Protein 3B42 (pdb70)

Secondary structure (DSSP, 8-state):
-HHHHHHHHHHHHHHHHHHHHHHHHTTT-HHHHHHHHHHHHSTTTT-EEEEEETTSBEEESS--SSB-HHHHHHHHHTS-EEEEEEETTEEEEEEEEEEE--GGGGGTS-TT-SEEEEEEEEEE--/-HHHHHHHHHHHHHHHHHHHHHHHHTT-GGGHHHHHHHHHSTTSS-EEEEE-TTS-EEESS--SS--HHHHHHHHHT--EEEEEEETTEEEEEEEEEEE--TGGGGTS-TT-SEEEEEEEEEE-GGGT-

Sequence (255 aa):
SSLDLQLKNARNLAGLIIHDIDGYMMKGDSSEVDRFISAVKSKNFIMDLRVFDEQAKEVSPTPSQTPNAKIQQAIAAGRTLEFKETLDGKRTLSLVLPFPNEQRCQSCHDAGAAYLGGLLVTTSIESLDLQLKNARNLAGLIIHDIDGYMMKGDSSEVDRFISAVKSKNFIMDLRVFDEQAKEVSPTPSQTPNAKIQQAIAAGRTLEFKETLDGKRTLSLVLPFPNEQRCQSCHDAGAAYLGGLLVTTSIEEGYE

B-factor: mean 23.63, std 8.16, range [8.88, 54.33]

Radius of gyration: 19.1 Å; Cα contacts (8 Å, |Δi|>4): 471; chains: 2; bounding box: 57×46×45 Å

Foldseek 3Di:
DVVVVVVVVVVVVVVVVVVVCVVVVVVVDVVSNVVVVVQCVDCQQWVDKFWWFLQQATDPPDGDPDHDVVQPVQQVVQHKDKDWDQPPNFIKIKIKHFAACDCVNVVPDDNPRRTGTMMITMHTPD/DVVVVVVVVVVVVVVLVVVCVVCVVVVNNVCNVVVVVQCVDCQAFVDKFWWFLQQATDPDDGDPDHDVQQNCCQVVVHKDKDWDQPPNAIKIKIKHFAACDPVNCVPPPPPGRTGTIMITMHGPRVVVD

Organism: Geobacter sulfurreducens (strain ATCC 51573 / DSM 12127 / PCA) (NCBI:txid243231)

Structure (mmCIF, N/CA/C/O backbone):
data_3B42
#
_entry.id   3B42
#
_cell.length_a   45.720
_cell.length_b   70.740
_cell.length_c   81.370
_cell.angle_alpha   90.00
_cell.angle_beta   90.00
_cell.angle_gamma   90.00
#
_symmetry.space_group_name_H-M   'P 21 21 21'
#
loop_
_entity.id
_entity.type
_entity.pdbx_description
1 polymer 'Methyl-accepting chemotaxis protein, putative'
2 non-polymer 'PROTOPORPHYRIN IX CONTAINING FE'
3 water water
#
loop_
_atom_site.group_PDB
_atom_site.id
_atom_site.type_symbol
_atom_site.label_atom_id
_atom_site.label_alt_id
_atom_site.label_comp_id
_atom_site.label_asym_id
_atom_site.label_entity_id
_atom_site.label_seq_id
_atom_site.pdbx_PDB_ins_code
_atom_site.Cartn_x
_atom_site.Cartn_y
_atom_site.Cartn_z
_atom_site.occupancy
_atom_site.B_iso_or_equiv
_atom_site.auth_seq_id
_atom_site.auth_comp_id
_atom_site.auth_asym_id
_atom_site.auth_atom_id
_atom_site.pdbx_PDB_model_num
ATOM 1 N N . SER A 1 2 ? 25.009 18.462 25.092 1.00 43.84 36 SER A N 1
ATOM 2 C CA . SER A 1 2 ? 24.081 19.268 25.944 1.00 42.70 36 SER A CA 1
ATOM 3 C C . SER A 1 2 ? 24.793 19.758 27.199 1.00 41.78 36 SER A C 1
ATOM 4 O O . SER A 1 2 ? 24.784 20.953 27.500 1.00 40.83 36 SER A O 1
ATOM 6 N N . SER A 1 3 ? 25.408 18.831 27.928 1.00 39.93 37 SER A N 1
ATOM 7 C CA . SER A 1 3 ? 26.120 19.178 29.149 1.00 38.76 37 SER A CA 1
ATOM 8 C C . SER A 1 3 ? 27.333 20.045 28.835 1.00 36.93 37 SER A C 1
ATOM 9 O O . SER A 1 3 ? 27.684 20.939 29.608 1.00 35.70 37 SER A O 1
ATOM 12 N N . LEU A 1 4 ? 27.972 19.779 27.700 1.00 34.66 38 LEU A N 1
ATOM 13 C CA . LEU A 1 4 ? 29.140 20.550 27.307 1.00 33.24 38 LEU A CA 1
ATOM 14 C C . LEU A 1 4 ? 28.731 21.929 26.812 1.00 31.79 38 LEU A C 1
ATOM 15 O O . LEU A 1 4 ? 29.343 22.927 27.186 1.00 30.80 38 LEU A O 1
ATOM 20 N N . ASP A 1 5 ? 27.700 21.985 25.972 1.00 31.36 39 ASP A N 1
ATOM 21 C CA . ASP A 1 5 ? 27.238 23.265 25.446 1.00 32.00 39 ASP A CA 1
ATOM 22 C C . ASP A 1 5 ? 26.888 24.197 26.593 1.00 29.74 39 ASP A C 1
ATOM 23 O O . ASP A 1 5 ? 27.211 25.381 26.561 1.00 28.40 39 ASP A O 1
ATOM 28 N N . LEU A 1 6 ? 26.220 23.652 27.603 1.00 28.76 40 LEU A N 1
ATOM 29 C CA . LEU A 1 6 ? 25.829 24.439 28.764 1.00 28.29 40 LEU A CA 1
ATOM 30 C C . LEU A 1 6 ? 27.076 24.976 29.458 1.00 26.89 40 LEU A C 1
ATOM 31 O O . LEU A 1 6 ? 27.133 26.141 29.852 1.00 24.71 40 LEU A O 1
ATOM 36 N N . GLN A 1 7 ? 28.075 24.113 29.602 1.00 25.74 41 GLN A N 1
ATOM 37 C CA . GLN A 1 7 ? 29.333 24.482 30.237 1.00 24.50 41 GLN A CA 1
ATOM 38 C C . GLN A 1 7 ? 30.028 25.578 29.414 1.00 24.40 41 GLN A C 1
ATOM 39 O O . GLN A 1 7 ? 30.570 26.538 29.966 1.00 22.17 41 GLN A O 1
ATOM 45 N N . LEU A 1 8 ? 30.004 25.439 28.091 1.00 22.95 42 LEU A N 1
ATOM 46 C CA . LEU A 1 8 ? 30.631 26.427 27.214 1.00 22.25 42 LEU A CA 1
ATOM 47 C C . LEU A 1 8 ? 29.907 27.770 27.277 1.00 22.33 42 LEU A C 1
ATOM 48 O O . LEU A 1 8 ? 30.537 28.828 27.333 1.00 18.19 42 LEU A O 1
ATOM 53 N N . LYS A 1 9 ? 28.579 27.722 27.258 1.00 21.78 43 LYS A N 1
ATOM 54 C CA . LYS A 1 9 ? 27.779 28.941 27.314 1.00 22.05 43 LYS A CA 1
ATOM 55 C C . LYS A 1 9 ? 28.064 29.673 28.619 1.00 21.34 43 LYS A C 1
ATOM 56 O O . LYS A 1 9 ? 28.325 30.876 28.627 1.00 22.04 43 LYS A O 1
ATOM 62 N N . ASN A 1 10 ? 28.021 28.934 29.721 1.00 19.51 44 ASN A N 1
ATOM 63 C CA . ASN A 1 10 ? 28.280 29.512 31.030 1.00 20.56 44 ASN A CA 1
ATOM 64 C C . ASN A 1 10 ? 29.675 30.134 31.108 1.00 19.33 44 ASN A C 1
ATOM 65 O O . ASN A 1 10 ? 29.857 31.182 31.723 1.00 17.79 44 ASN A O 1
ATOM 70 N N . ALA A 1 11 ? 30.658 29.484 30.487 1.00 19.24 45 ALA A N 1
ATOM 71 C CA . ALA A 1 11 ? 32.033 29.983 30.492 1.00 17.80 45 ALA A CA 1
ATOM 72 C C . ALA A 1 11 ? 32.164 31.304 29.740 1.00 17.80 45 ALA A C 1
ATOM 73 O O . ALA A 1 11 ? 32.854 32.218 30.189 1.00 16.64 45 ALA A O 1
ATOM 75 N N . ARG A 1 12 ? 31.512 31.398 28.587 1.00 19.31 46 ARG A N 1
ATOM 76 C CA . ARG A 1 12 ? 31.562 32.616 27.788 1.00 21.32 46 ARG A CA 1
ATOM 77 C C . ARG A 1 12 ? 30.891 33.769 28.515 1.00 20.59 46 ARG A C 1
ATOM 78 O O . ARG A 1 12 ? 31.345 34.906 28.441 1.00 21.03 46 ARG A O 1
ATOM 86 N N . ASN A 1 13 ? 29.807 33.477 29.222 1.00 20.11 47 ASN A N 1
ATOM 87 C CA . ASN A 1 13 ? 29.113 34.510 29.968 1.00 19.92 47 ASN A CA 1
ATOM 88 C C . ASN A 1 13 ? 29.976 34.940 31.151 1.00 18.71 47 ASN A C 1
ATOM 89 O O . ASN A 1 13 ? 29.978 36.110 31.539 1.00 16.98 47 ASN A O 1
ATOM 94 N N . LEU A 1 14 ? 30.725 33.996 31.712 1.00 14.47 48 LEU A N 1
ATOM 95 C CA . LEU A 1 14 ? 31.604 34.320 32.823 1.00 13.72 48 LEU A CA 1
ATOM 96 C C . LEU A 1 14 ? 32.663 35.306 32.339 1.00 14.52 48 LEU A C 1
ATOM 97 O O . LEU A 1 14 ? 32.992 36.264 33.034 1.00 13.41 48 LEU A O 1
ATOM 102 N N . ALA A 1 15 ? 33.200 35.065 31.142 1.00 12.99 49 ALA A N 1
ATOM 103 C CA . ALA A 1 15 ? 34.213 35.953 30.572 1.00 14.32 49 ALA A CA 1
ATOM 104 C C . ALA A 1 15 ? 33.613 37.335 30.338 1.00 13.38 49 ALA A C 1
ATOM 105 O O . ALA A 1 15 ? 34.259 38.350 30.594 1.00 14.20 49 ALA A O 1
ATOM 107 N N . GLY A 1 16 ? 32.380 37.366 29.841 1.00 14.56 50 GLY A N 1
ATOM 108 C CA . GLY A 1 16 ? 31.712 38.635 29.602 1.00 15.77 50 GLY A CA 1
ATOM 109 C C . GLY A 1 16 ? 31.582 39.401 30.906 1.00 16.21 50 GLY A C 1
ATOM 110 O O . GLY A 1 16 ? 31.811 40.614 30.961 1.00 17.28 50 GLY A O 1
ATOM 111 N N . LEU A 1 17 ? 31.213 38.686 31.964 1.00 16.46 51 LEU A N 1
ATOM 112 C CA . LEU A 1 17 ? 31.075 39.285 33.283 1.00 16.55 51 LEU A CA 1
ATOM 113 C C . LEU A 1 17 ? 32.405 39.860 33.774 1.00 16.05 51 LEU A C 1
ATOM 114 O O . LEU A 1 17 ? 32.458 40.973 34.295 1.00 16.42 51 LEU A O 1
ATOM 119 N N . ILE A 1 18 ? 33.476 39.091 33.616 1.00 14.56 52 ILE A N 1
ATOM 120 C CA . ILE A 1 18 ? 34.780 39.529 34.072 1.00 13.36 52 ILE A CA 1
ATOM 121 C C . ILE A 1 18 ? 35.294 40.758 33.348 1.00 14.37 52 ILE A C 1
ATOM 122 O O . ILE A 1 18 ? 35.873 41.639 33.970 1.00 13.74 52 ILE A O 1
ATOM 127 N N . ILE A 1 19 ? 35.105 40.838 32.035 1.00 12.92 53 ILE A N 1
ATOM 128 C CA . ILE A 1 19 ? 35.609 42.030 31.371 1.00 14.27 53 ILE A CA 1
ATOM 129 C C . ILE A 1 19 ? 34.756 43.244 31.751 1.00 14.09 53 ILE A C 1
ATOM 130 O O . ILE A 1 19 ? 35.279 44.341 31.912 1.00 12.81 53 ILE A O 1
ATOM 135 N N . HIS A 1 20 ? 33.451 43.048 31.922 1.00 16.02 54 HIS A N 1
ATOM 136 C CA . HIS A 1 20 ? 32.589 44.165 32.302 1.00 18.51 54 HIS A CA 1
ATOM 137 C C . HIS A 1 20 ? 32.926 44.630 33.705 1.00 18.53 54 HIS A C 1
ATOM 138 O O . HIS A 1 20 ? 32.846 45.825 34.009 1.00 16.98 54 HIS A O 1
ATOM 145 N N . ASP A 1 21 ? 33.313 43.683 34.554 1.00 16.41 55 ASP A N 1
ATOM 146 C CA . ASP A 1 21 ? 33.710 43.990 35.919 1.00 17.56 55 ASP A CA 1
ATOM 147 C C . ASP A 1 21 ? 34.987 44.825 35.881 1.00 18.49 55 ASP A C 1
ATOM 148 O O . ASP A 1 21 ? 35.062 45.910 36.461 1.00 18.61 55 ASP A O 1
ATOM 153 N N . ILE A 1 22 ? 36.001 44.309 35.192 1.00 17.14 56 ILE A N 1
ATOM 154 C CA . ILE A 1 22 ? 37.276 45.008 35.134 1.00 17.06 56 ILE A CA 1
ATOM 155 C C . ILE A 1 22 ? 37.215 46.342 34.383 1.00 15.45 56 ILE A C 1
ATOM 156 O O . ILE A 1 22 ? 38.046 47.226 34.614 1.00 17.18 56 ILE A O 1
ATOM 161 N N . ASP A 1 23 ? 36.238 46.502 33.496 1.00 14.29 57 ASP A N 1
ATOM 162 C CA . ASP A 1 23 ? 36.102 47.773 32.777 1.00 14.38 57 ASP A CA 1
ATOM 163 C C . ASP A 1 23 ? 35.942 48.903 33.804 1.00 14.55 57 ASP A C 1
ATOM 164 O O . ASP A 1 23 ? 36.490 49.995 33.637 1.00 14.73 57 ASP A O 1
ATOM 169 N N . GLY A 1 24 ? 35.184 48.630 34.863 1.00 13.84 58 GLY A N 1
ATOM 170 C CA . GLY A 1 24 ? 34.961 49.624 35.903 1.00 14.57 58 GLY A CA 1
ATOM 171 C C . GLY A 1 24 ? 36.250 50.030 36.591 1.00 14.78 58 GLY A C 1
ATOM 172 O O . GLY A 1 24 ? 36.431 51.183 36.990 1.00 14.65 58 GLY A O 1
ATOM 173 N N . TYR A 1 25 ? 37.152 49.071 36.737 1.00 15.68 59 TYR A N 1
ATOM 174 C CA . TYR A 1 25 ? 38.434 49.335 37.358 1.00 15.08 59 TYR A CA 1
ATOM 175 C C . TYR A 1 25 ? 39.376 50.017 36.379 1.00 16.84 59 TYR A C 1
ATOM 176 O O . TYR A 1 25 ? 40.263 50.769 36.790 1.00 16.83 59 TYR A O 1
ATOM 185 N N . MET A 1 26 ? 39.180 49.770 35.086 1.00 14.66 60 MET A N 1
ATOM 186 C CA . MET A 1 26 ? 40.027 50.404 34.080 1.00 15.75 60 MET A CA 1
ATOM 187 C C . MET A 1 26 ? 39.676 51.884 34.037 1.00 16.30 60 MET A C 1
ATOM 188 O O . MET A 1 26 ? 40.535 52.730 33.786 1.00 16.41 60 MET A O 1
ATOM 193 N N . MET A 1 27 ? 38.404 52.193 34.282 1.00 16.69 61 MET A N 1
ATOM 194 C CA . MET A 1 27 ? 37.936 53.575 34.262 1.00 18.07 61 MET A CA 1
ATOM 195 C C . MET A 1 27 ? 38.625 54.434 35.321 1.00 20.25 61 MET A C 1
ATOM 196 O O . MET A 1 27 ? 38.593 55.658 35.241 1.00 20.01 61 MET A O 1
ATOM 201 N N . LYS A 1 28 ? 39.244 53.791 36.309 1.00 20.93 62 LYS A N 1
ATOM 202 C CA . LYS A 1 28 ? 39.933 54.506 37.381 1.00 24.17 62 LYS A CA 1
ATOM 203 C C . LYS A 1 28 ? 41.314 55.023 36.976 1.00 25.90 62 LYS A C 1
ATOM 204 O O . LYS A 1 28 ? 41.831 55.955 37.586 1.00 25.94 62 LYS A O 1
ATOM 210 N N . GLY A 1 29 ? 41.907 54.414 35.954 1.00 26.28 63 GLY A N 1
ATOM 211 C CA . GLY A 1 29 ? 43.227 54.828 35.517 1.00 28.87 63 GLY A CA 1
ATOM 212 C C . GLY A 1 29 ? 44.234 54.596 36.625 1.00 30.15 63 GLY A C 1
ATOM 213 O O . GLY A 1 29 ? 45.153 55.392 36.823 1.00 30.68 63 GLY A O 1
ATOM 214 N N . ASP A 1 30 ? 44.058 53.491 37.343 1.00 30.81 64 ASP A N 1
ATOM 215 C CA . ASP A 1 30 ? 44.928 53.134 38.460 1.00 30.71 64 ASP A CA 1
ATOM 216 C C . ASP A 1 30 ? 45.311 51.658 38.391 1.00 29.91 64 ASP A C 1
ATOM 217 O O . ASP A 1 30 ? 44.497 50.776 38.676 1.00 26.58 64 ASP A O 1
ATOM 222 N N . SER A 1 31 ? 46.560 51.401 38.012 1.00 29.14 65 SER A N 1
ATOM 223 C CA . SER A 1 31 ? 47.066 50.042 37.882 1.00 29.26 65 SER A CA 1
ATOM 224 C C . SER A 1 31 ? 46.914 49.270 39.185 1.00 29.19 65 SER A C 1
ATOM 225 O O . SER A 1 31 ? 46.656 48.067 39.178 1.00 28.05 65 SER A O 1
ATOM 227 N N . SER A 1 32 ? 47.080 49.977 40.298 1.00 29.10 66 SER A N 1
ATOM 228 C CA . SER A 1 32 ? 46.961 49.388 41.623 1.00 29.32 66 SER A CA 1
ATOM 229 C C . SER A 1 32 ? 45.600 48.710 41.790 1.00 28.08 66 SER A C 1
ATOM 230 O O . SER A 1 32 ? 45.499 47.618 42.355 1.00 25.80 66 SER A O 1
ATOM 233 N N . GLU A 1 33 ? 44.559 49.370 41.294 1.00 27.66 67 GLU A N 1
ATOM 234 C CA . GLU A 1 33 ? 43.200 48.851 41.375 1.00 27.81 67 GLU A CA 1
ATOM 235 C C . GLU A 1 33 ? 43.018 47.596 40.521 1.00 27.01 67 GLU A C 1
ATOM 236 O O . GLU A 1 33 ? 42.287 46.680 40.897 1.00 25.58 67 GLU A O 1
ATOM 242 N N . VAL A 1 34 ? 43.689 47.554 39.376 1.00 25.54 68 VAL A N 1
ATOM 243 C CA . VAL A 1 34 ? 43.600 46.401 38.488 1.00 24.74 68 VAL A CA 1
ATOM 244 C C . VAL A 1 34 ? 44.223 45.171 39.132 1.00 23.62 68 VAL A C 1
ATOM 245 O O . VAL A 1 34 ? 43.647 44.084 39.093 1.00 21.26 68 VAL A O 1
ATOM 249 N N . ASP A 1 35 ? 45.403 45.347 39.725 1.00 23.46 69 ASP A N 1
ATOM 250 C CA . ASP A 1 35 ? 46.091 44.246 40.390 1.00 23.68 69 ASP A CA 1
ATOM 251 C C . ASP A 1 35 ? 45.236 43.671 41.513 1.00 22.17 69 ASP A C 1
ATOM 252 O O . ASP A 1 35 ? 45.104 42.456 41.649 1.00 23.12 69 ASP A O 1
ATOM 257 N N . ARG A 1 36 ? 44.667 44.554 42.325 1.00 21.78 70 ARG A N 1
ATOM 258 C CA . ARG A 1 36 ? 43.841 44.129 43.448 1.00 22.43 70 ARG A CA 1
ATOM 259 C C . ARG A 1 36 ? 42.581 43.390 43.013 1.00 21.41 70 ARG A C 1
ATOM 260 O O . ARG A 1 36 ? 42.146 42.450 43.678 1.00 18.96 70 ARG A O 1
ATOM 268 N N . PHE A 1 37 ? 41.995 43.817 41.901 1.00 20.76 71 PHE A N 1
ATOM 269 C CA . PHE A 1 37 ? 40.796 43.166 41.390 1.00 21.95 71 PHE A CA 1
ATOM 270 C C . PHE A 1 37 ? 41.119 41.727 40.998 1.00 21.32 71 PHE A C 1
ATOM 271 O O . PHE A 1 37 ? 40.431 40.791 41.404 1.00 18.95 71 PHE A O 1
ATOM 279 N N . ILE A 1 38 ? 42.174 41.561 40.199 1.00 19.68 72 ILE A N 1
ATOM 280 C CA . ILE A 1 38 ? 42.607 40.241 39.748 1.00 18.86 72 ILE A CA 1
ATOM 281 C C . ILE A 1 38 ? 42.863 39.307 40.929 1.00 19.61 72 ILE A C 1
ATOM 282 O O . ILE A 1 38 ? 42.479 38.140 40.897 1.00 17.15 72 ILE A O 1
ATOM 287 N N . SER A 1 39 ? 43.517 39.814 41.971 1.00 19.69 73 SER A N 1
ATOM 288 C CA . SER A 1 39 ? 43.786 38.986 43.139 1.00 22.43 73 SER A CA 1
ATOM 289 C C . SER A 1 39 ? 42.481 38.637 43.844 1.00 20.68 73 SER A C 1
ATOM 290 O O . SER A 1 39 ? 42.304 37.521 44.321 1.00 20.57 73 SER A O 1
ATOM 293 N N . ALA A 1 40 ? 41.569 39.600 43.899 1.00 22.03 74 ALA A N 1
ATOM 294 C CA . ALA A 1 40 ? 40.294 39.402 44.576 1.00 24.26 74 ALA A CA 1
ATOM 295 C C . ALA A 1 40 ? 39.376 38.380 43.911 1.00 24.09 74 ALA A C 1
ATOM 296 O O . ALA A 1 40 ? 38.772 37.557 44.593 1.00 25.07 74 ALA A O 1
ATOM 298 N N . VAL A 1 41 ? 39.270 38.422 42.588 1.00 24.46 75 VAL A N 1
ATOM 299 C CA . VAL A 1 41 ? 38.391 37.495 41.883 1.00 26.52 75 VAL A CA 1
ATOM 300 C C . VAL A 1 41 ? 38.881 36.049 41.870 1.00 27.59 75 VAL A C 1
ATOM 301 O O . VAL A 1 41 ? 38.081 35.119 41.751 1.00 25.75 75 VAL A O 1
ATOM 305 N N . LYS A 1 42 ? 40.190 35.853 41.994 1.00 28.80 76 LYS A N 1
ATOM 306 C CA . LYS A 1 42 ? 40.740 34.503 42.008 1.00 29.64 76 LYS A CA 1
ATOM 307 C C . LYS A 1 42 ? 40.678 33.912 43.407 1.00 30.67 76 LYS A C 1
ATOM 308 O O . LYS A 1 42 ? 40.653 32.693 43.571 1.00 31.83 76 LYS A O 1
ATOM 314 N N . SER A 1 43 ? 40.645 34.779 44.414 1.00 31.37 77 SER A N 1
ATOM 315 C CA . SER A 1 43 ? 40.613 34.335 45.803 1.00 32.81 77 SER A CA 1
ATOM 316 C C . SER A 1 43 ? 39.343 33.585 46.169 1.00 33.40 77 SER A C 1
ATOM 317 O O . SER A 1 43 ? 38.340 33.635 45.455 1.00 33.10 77 SER A O 1
ATOM 320 N N . LYS A 1 44 ? 39.403 32.898 47.304 1.00 34.03 78 LYS A N 1
ATOM 321 C CA . LYS A 1 44 ? 38.282 32.120 47.809 1.00 34.18 78 LYS A CA 1
ATOM 322 C C . LYS A 1 44 ? 37.164 33.012 48.336 1.00 33.55 78 LYS A C 1
ATOM 323 O O . LYS A 1 44 ? 36.061 32.535 48.607 1.00 33.94 78 LYS A O 1
ATOM 329 N N . ASN A 1 45 ? 37.443 34.302 48.494 1.00 31.36 79 ASN A N 1
ATOM 330 C CA . ASN A 1 45 ? 36.423 35.210 48.997 1.00 28.47 79 ASN A CA 1
ATOM 331 C C . ASN A 1 45 ? 35.655 35.953 47.909 1.00 26.33 79 ASN A C 1
ATOM 332 O O . ASN A 1 45 ? 34.871 36.858 48.200 1.00 24.72 79 ASN A O 1
ATOM 337 N N . PHE A 1 46 ? 35.878 35.576 46.655 1.00 23.20 80 PHE A N 1
ATOM 338 C CA . PHE A 1 46 ? 35.163 36.206 45.555 1.00 22.62 80 PHE A CA 1
ATOM 339 C C . PHE A 1 46 ? 33.699 35.804 45.695 1.00 22.03 80 PHE A C 1
ATOM 340 O O . PHE A 1 46 ? 32.796 36.638 45.610 1.00 22.52 80 PHE A O 1
ATOM 348 N N . ILE A 1 47 ? 33.474 34.512 45.901 1.00 20.86 81 ILE A N 1
ATOM 349 C CA . ILE A 1 47 ? 32.127 33.994 46.112 1.00 20.17 81 ILE A CA 1
ATOM 350 C C . ILE A 1 47 ? 32.224 33.204 47.412 1.00 19.48 81 ILE A C 1
ATOM 351 O O . ILE A 1 47 ? 32.490 32.009 47.412 1.00 18.37 81 ILE A O 1
ATOM 356 N N . MET A 1 48 ? 32.037 33.911 48.523 1.00 18.73 82 MET A N 1
ATOM 357 C CA . MET A 1 48 ? 32.128 33.326 49.856 1.00 19.13 82 MET A CA 1
ATOM 358 C C . MET A 1 48 ? 30.941 32.458 50.230 1.00 18.10 82 MET A C 1
ATOM 359 O O . MET A 1 48 ? 31.065 31.545 51.041 1.00 17.51 82 MET A O 1
ATOM 364 N N . ASP A 1 49 ? 29.792 32.750 49.635 1.00 16.54 83 ASP A N 1
ATOM 365 C CA . ASP A 1 49 ? 28.581 31.998 49.916 1.00 15.58 83 ASP A CA 1
ATOM 366 C C . ASP A 1 49 ? 27.678 32.092 48.700 1.00 15.59 83 ASP A C 1
ATOM 367 O O . ASP A 1 49 ? 27.690 33.090 47.978 1.00 13.63 83 ASP A O 1
ATOM 372 N N . LEU A 1 50 ? 26.895 31.048 48.478 1.00 14.12 84 LEU A N 1
ATOM 373 C CA . LEU A 1 50 ? 25.988 31.009 47.345 1.00 13.44 84 LEU A CA 1
ATOM 374 C C . LEU A 1 50 ? 24.926 29.991 47.700 1.00 11.24 84 LEU A C 1
ATOM 375 O O . LEU A 1 50 ? 25.204 28.798 47.773 1.00 11.05 84 LEU A O 1
ATOM 380 N N . ARG A 1 51 ? 23.715 30.475 47.945 1.00 11.03 85 ARG A N 1
ATOM 381 C CA . ARG A 1 51 ? 22.604 29.605 48.311 1.00 11.95 85 ARG A CA 1
ATOM 382 C C . ARG A 1 51 ? 21.396 29.866 47.427 1.00 11.29 85 ARG A C 1
ATOM 383 O O . ARG A 1 51 ? 21.138 31.005 47.026 1.00 10.24 85 ARG A O 1
ATOM 391 N N . VAL A 1 52 ? 20.671 28.795 47.117 1.00 10.11 86 VAL A N 1
ATOM 392 C CA . VAL A 1 52 ? 19.499 28.864 46.255 1.00 10.78 86 VAL A CA 1
ATOM 393 C C . VAL A 1 52 ? 18.286 28.423 47.068 1.00 11.97 86 VAL A C 1
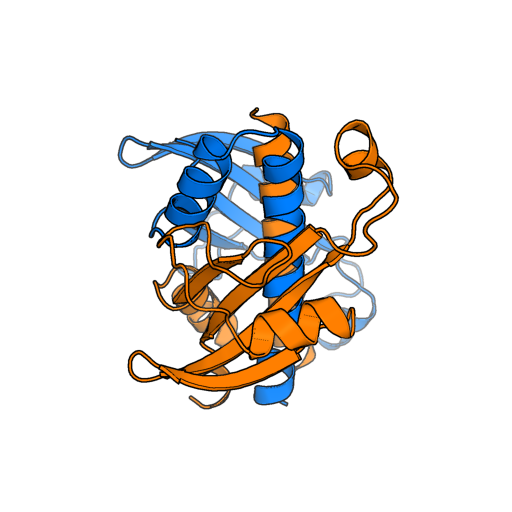ATOM 394 O O . VAL A 1 52 ? 18.324 27.387 47.745 1.00 11.46 86 VAL A O 1
ATOM 398 N N . PHE A 1 53 ? 17.211 29.204 46.988 1.00 12.57 87 PHE A N 1
ATOM 399 C CA . PHE A 1 53 ? 16.000 28.929 47.756 1.00 12.80 87 PHE A CA 1
ATOM 400 C C . PHE A 1 53 ? 14.770 28.663 46.892 1.00 12.92 87 PHE A C 1
ATOM 401 O O . PHE A 1 53 ? 14.691 29.136 45.756 1.00 13.07 87 PHE A O 1
ATOM 409 N N . ASP A 1 54 ? 13.812 27.913 47.437 1.00 13.48 88 ASP A N 1
ATOM 410 C CA . ASP A 1 54 ? 12.580 27.613 46.709 1.00 15.78 88 ASP A CA 1
ATOM 411 C C . ASP A 1 54 ? 11.589 28.769 46.856 1.00 16.99 88 ASP A C 1
ATOM 412 O O . ASP A 1 54 ? 11.886 29.766 47.500 1.00 16.24 88 ASP A O 1
ATOM 417 N N . GLU A 1 55 ? 10.408 28.636 46.264 1.00 18.00 89 GLU A N 1
ATOM 418 C CA . GLU A 1 55 ? 9.419 29.705 46.321 1.00 21.00 89 GLU A CA 1
ATOM 419 C C . GLU A 1 55 ? 8.991 30.061 47.747 1.00 21.38 89 GLU A C 1
ATOM 420 O O . GLU A 1 55 ? 8.512 31.170 48.000 1.00 21.18 89 GLU A O 1
ATOM 426 N N . GLN A 1 56 ? 9.168 29.127 48.675 1.00 20.51 90 GLN A N 1
ATOM 427 C CA . GLN A 1 56 ? 8.795 29.356 50.069 1.00 22.76 90 GLN A CA 1
ATOM 428 C C . GLN A 1 56 ? 9.951 29.991 50.846 1.00 20.43 90 GLN A C 1
ATOM 429 O O . GLN A 1 56 ? 9.942 30.021 52.075 1.00 19.23 90 GLN A O 1
ATOM 435 N N . ALA A 1 57 ? 10.952 30.477 50.121 1.00 18.46 91 ALA A N 1
ATOM 436 C CA . ALA A 1 57 ? 12.119 31.107 50.735 1.00 14.78 91 ALA A CA 1
ATOM 437 C C . ALA A 1 57 ? 12.944 30.135 51.582 1.00 12.56 91 ALA A C 1
ATOM 438 O O . ALA A 1 57 ? 13.691 30.561 52.457 1.00 14.09 91 ALA A O 1
ATOM 440 N N . LYS A 1 58 ? 12.812 28.836 51.327 1.00 10.55 92 LYS A N 1
ATOM 441 C CA . LYS A 1 58 ? 13.569 27.835 52.081 1.00 10.63 92 LYS A CA 1
ATOM 442 C C . LYS A 1 58 ? 14.738 27.317 51.244 1.00 12.06 92 LYS A C 1
ATOM 443 O O . LYS A 1 58 ? 14.560 26.909 50.101 1.00 10.31 92 LYS A O 1
ATOM 449 N N . GLU A 1 59 ? 15.936 27.327 51.816 1.00 12.67 93 GLU A N 1
ATOM 450 C CA . GLU A 1 59 ? 17.102 26.863 51.079 1.00 11.49 93 GLU A CA 1
ATOM 451 C C . GLU A 1 59 ? 16.965 25.440 50.554 1.00 13.07 93 GLU A C 1
ATOM 452 O O . GLU A 1 59 ? 16.461 24.546 51.244 1.00 13.40 93 GLU A O 1
ATOM 458 N N . VAL A 1 60 ? 17.408 25.245 49.316 1.00 12.55 94 VAL A N 1
ATOM 459 C CA . VAL A 1 60 ? 17.397 23.936 48.682 1.00 12.20 94 VAL A CA 1
ATOM 460 C C . VAL A 1 60 ? 18.856 23.516 48.465 1.00 14.86 94 VAL A C 1
ATOM 461 O O . VAL A 1 60 ? 19.242 22.384 48.758 1.00 14.28 94 VAL A O 1
ATOM 465 N N . SER A 1 61 ? 19.660 24.446 47.952 1.00 14.75 95 SER A N 1
ATOM 466 C CA . SER A 1 61 ? 21.064 24.174 47.672 1.00 15.45 95 SER A CA 1
ATOM 467 C C . SER A 1 61 ? 21.977 25.237 48.274 1.00 14.79 95 SER A C 1
ATOM 468 O O . SER A 1 61 ? 21.686 26.433 48.205 1.00 11.72 95 SER A O 1
ATOM 471 N N . PRO A 1 62 ? 23.129 24.819 48.819 1.00 13.41 96 PRO A N 1
ATOM 472 C CA . PRO A 1 62 ? 23.639 23.447 48.915 1.00 14.70 96 PRO A CA 1
ATOM 473 C C . PRO A 1 62 ? 23.119 22.639 50.107 1.00 15.49 96 PRO A C 1
ATOM 474 O O . PRO A 1 62 ? 23.301 21.420 50.162 1.00 17.14 96 PRO A O 1
ATOM 478 N N . THR A 1 63 ? 22.477 23.313 51.057 1.00 15.06 97 THR A N 1
ATOM 479 C CA . THR A 1 63 ? 21.969 22.644 52.254 1.00 14.37 97 THR A CA 1
ATOM 480 C C . THR A 1 63 ? 20.468 22.826 52.466 1.00 14.26 97 THR A C 1
ATOM 481 O O . THR A 1 63 ? 20.031 23.862 52.963 1.00 13.98 97 THR A O 1
ATOM 485 N N . PRO A 1 64 ? 19.664 21.809 52.106 1.00 15.41 98 PRO A N 1
ATOM 486 C CA . PRO A 1 64 ? 18.202 21.848 52.255 1.00 16.77 98 PRO A CA 1
ATOM 487 C C . PRO A 1 64 ? 17.783 22.248 53.669 1.00 19.17 98 PRO A C 1
ATOM 488 O O . PRO A 1 64 ? 18.352 21.771 54.652 1.00 20.64 98 PR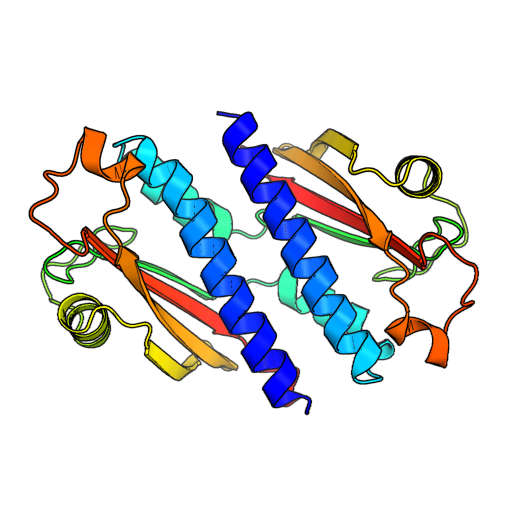O A O 1
ATOM 492 N N . SER A 1 65 ? 16.792 23.125 53.766 1.00 19.09 99 SER A N 1
ATOM 493 C CA . SER A 1 65 ? 16.309 23.589 55.059 1.00 20.61 99 SER A CA 1
ATOM 494 C C . SER A 1 65 ? 14.802 23.744 55.014 1.00 21.74 99 SER A C 1
ATOM 495 O O . SER A 1 65 ? 14.224 23.891 53.942 1.00 22.40 99 SER A O 1
ATOM 498 N N . GLN A 1 66 ? 14.158 23.693 56.174 1.00 23.10 100 GLN A N 1
ATOM 499 C CA . GLN A 1 66 ? 12.715 23.870 56.212 1.00 25.04 100 GLN A CA 1
ATOM 500 C C . GLN A 1 66 ? 12.356 25.175 56.898 1.00 23.59 100 GLN A C 1
ATOM 501 O O . GLN A 1 66 ? 11.195 25.421 57.215 1.00 24.47 100 GLN A O 1
ATOM 507 N N . THR A 1 67 ? 13.360 26.020 57.102 1.00 22.80 101 THR A N 1
ATOM 508 C CA . THR A 1 67 ? 13.157 27.314 57.747 1.00 22.52 101 THR A CA 1
ATOM 509 C C . THR A 1 67 ? 13.354 28.437 56.721 1.00 22.33 101 THR A C 1
ATOM 510 O O . THR A 1 67 ? 14.437 28.589 56.153 1.00 21.63 101 THR A O 1
ATOM 514 N N . PRO A 1 68 ? 12.303 29.233 56.469 1.00 20.73 102 PRO A N 1
ATOM 515 C CA . PRO A 1 68 ? 12.351 30.341 55.509 1.00 19.90 102 PRO A CA 1
ATOM 516 C C . PRO A 1 68 ? 13.407 31.384 55.844 1.00 18.39 102 PRO A C 1
ATOM 517 O O . PRO A 1 68 ? 13.713 31.621 57.011 1.00 18.75 102 PRO A O 1
ATOM 521 N N . ASN A 1 69 ? 13.957 31.996 54.802 1.00 17.44 103 ASN A N 1
ATOM 522 C CA . ASN A 1 69 ? 14.962 33.047 54.936 1.00 17.34 103 ASN A CA 1
ATOM 523 C C . ASN A 1 69 ? 14.238 34.368 54.675 1.00 16.85 103 ASN A C 1
ATOM 524 O O . ASN A 1 69 ? 13.758 34.614 53.568 1.00 17.99 103 ASN A O 1
ATOM 529 N N . ALA A 1 70 ? 14.154 35.211 55.703 1.00 18.70 104 ALA A N 1
ATOM 530 C CA . ALA A 1 70 ? 13.449 36.492 55.613 1.00 17.69 104 ALA A CA 1
ATOM 531 C C . ALA A 1 70 ? 13.856 37.392 54.450 1.00 20.10 104 ALA A C 1
ATOM 532 O O . ALA A 1 70 ? 12.995 37.956 53.770 1.00 20.31 104 ALA A O 1
ATOM 534 N N . LYS A 1 71 ? 15.156 37.545 54.220 1.00 19.99 105 LYS A N 1
ATOM 535 C CA . LYS A 1 71 ? 15.615 38.381 53.113 1.00 19.70 105 LYS A CA 1
ATOM 536 C C . LYS A 1 71 ? 15.089 37.835 51.793 1.00 17.94 105 LYS A C 1
ATOM 537 O O . LYS A 1 71 ? 14.601 38.587 50.945 1.00 17.18 105 LYS A O 1
ATOM 543 N N . ILE A 1 72 ? 15.193 36.523 51.618 1.00 16.39 106 ILE A N 1
ATOM 544 C CA . ILE A 1 72 ? 14.713 35.889 50.396 1.00 16.23 106 ILE A CA 1
ATOM 545 C C . ILE A 1 72 ? 13.213 36.135 50.263 1.00 17.92 106 ILE A C 1
ATOM 546 O O . ILE A 1 72 ? 12.711 36.441 49.184 1.00 17.54 106 ILE A O 1
ATOM 551 N N . GLN A 1 73 ? 12.509 36.001 51.381 1.00 19.38 107 GLN A N 1
ATOM 552 C CA . GLN A 1 73 ? 11.068 36.217 51.436 1.00 21.90 107 GLN A CA 1
ATOM 553 C C . GLN A 1 73 ? 10.723 37.597 50.879 1.00 21.78 107 GLN A C 1
ATOM 554 O O . GLN A 1 73 ? 9.832 37.740 50.040 1.00 22.74 107 GLN A O 1
ATOM 560 N N . GLN A 1 74 ? 11.439 38.608 51.359 1.00 23.70 108 GLN A N 1
ATOM 561 C CA . GLN A 1 74 ? 11.227 39.988 50.938 1.00 23.66 108 GLN A CA 1
ATOM 562 C C . GLN A 1 74 ? 11.560 40.201 49.471 1.00 23.55 108 GLN A C 1
ATOM 563 O O . GLN A 1 74 ? 10.812 40.856 48.742 1.00 24.15 108 GLN A O 1
ATOM 569 N N . ALA A 1 75 ? 12.695 39.657 49.043 1.00 22.17 109 ALA A N 1
ATOM 570 C CA . ALA A 1 75 ? 13.133 39.785 47.662 1.00 20.53 109 ALA A CA 1
ATOM 571 C C . ALA A 1 75 ? 12.081 39.214 46.714 1.00 20.66 109 ALA A C 1
ATOM 572 O O . ALA A 1 75 ? 11.789 39.798 45.668 1.00 19.43 109 ALA A O 1
ATOM 574 N N . ILE A 1 76 ? 11.518 38.070 47.087 1.00 19.95 110 ILE A N 1
ATOM 575 C CA . ILE A 1 76 ? 10.488 37.415 46.287 1.00 21.85 110 ILE A CA 1
ATOM 576 C C . ILE A 1 76 ? 9.185 38.213 46.301 1.00 24.09 110 ILE A C 1
ATOM 577 O O . ILE A 1 76 ? 8.592 38.468 45.252 1.00 24.95 110 ILE A O 1
ATOM 582 N N . ALA A 1 77 ? 8.745 38.606 47.492 1.00 26.13 111 ALA A N 1
ATOM 583 C CA . ALA A 1 77 ? 7.512 39.371 47.638 1.00 29.30 111 ALA A CA 1
ATOM 584 C C . ALA A 1 77 ? 7.544 40.680 46.850 1.00 30.99 111 ALA A C 1
ATOM 585 O O . ALA A 1 77 ? 6.578 41.026 46.172 1.00 32.81 111 ALA A O 1
ATOM 587 N N . ALA A 1 78 ? 8.656 41.400 46.942 1.00 31.75 112 ALA A N 1
ATOM 588 C CA . ALA A 1 78 ? 8.802 42.676 46.251 1.00 31.48 112 ALA A CA 1
ATOM 589 C C . ALA A 1 78 ? 9.366 42.527 44.843 1.00 32.21 112 ALA A C 1
ATOM 590 O O . ALA A 1 78 ? 9.411 43.495 44.082 1.00 32.85 112 ALA A O 1
ATOM 592 N N . GLY A 1 79 ? 9.795 41.319 44.492 1.00 30.01 113 GLY A N 1
ATOM 593 C CA . GLY A 1 79 ? 10.342 41.100 43.167 1.00 29.63 113 GLY A CA 1
ATOM 594 C C . GLY A 1 79 ? 11.494 42.038 42.854 1.00 29.05 113 GLY A C 1
ATOM 595 O O . GLY A 1 79 ? 11.615 42.549 41.740 1.00 30.15 113 GLY A O 1
ATOM 596 N N . ARG A 1 80 ? 12.355 42.258 43.840 1.00 28.73 114 ARG A N 1
ATOM 597 C CA . ARG A 1 80 ? 13.498 43.143 43.656 1.00 28.79 114 ARG A CA 1
ATOM 598 C C . ARG A 1 80 ? 14.769 42.607 44.306 1.00 26.17 114 ARG A C 1
ATOM 599 O O . ARG A 1 80 ? 14.723 41.714 45.151 1.00 24.74 114 ARG A O 1
ATOM 607 N N . THR A 1 81 ? 15.903 43.166 43.896 1.00 24.28 115 THR A N 1
ATOM 608 C CA . THR A 1 81 ? 17.196 42.769 44.436 1.00 19.43 115 THR A CA 1
ATOM 609 C C . THR A 1 81 ? 17.485 43.577 45.689 1.00 19.33 115 THR A C 1
ATOM 610 O O . THR A 1 81 ? 17.327 44.797 45.703 1.00 17.40 115 THR A O 1
ATOM 614 N N . LEU A 1 82 ? 17.896 42.887 46.741 1.00 16.92 116 LEU A N 1
ATOM 615 C CA . LEU A 1 82 ? 18.235 43.533 47.997 1.00 16.77 116 LEU A CA 1
ATOM 616 C C . LEU A 1 82 ? 19.729 43.309 48.184 1.00 16.61 116 LEU A C 1
ATOM 617 O O . LEU A 1 82 ? 20.292 42.359 47.642 1.00 15.71 116 LEU A O 1
ATOM 622 N N . GLU A 1 83 ? 20.374 44.188 48.933 0.76 14.31 117 GLU A N 1
ATOM 623 C CA . GLU A 1 83 ? 21.798 44.055 49.171 0.76 15.64 117 GLU A CA 1
ATOM 624 C C . GLU A 1 83 ? 22.097 44.602 50.552 0.76 16.32 117 GLU A C 1
ATOM 625 O O . GLU A 1 83 ? 21.507 45.594 50.977 0.76 12.78 117 GLU A O 1
ATOM 631 N N . PHE A 1 84 ? 23.005 43.942 51.256 1.00 17.61 118 PHE A N 1
ATOM 632 C CA . PHE A 1 84 ? 23.359 44.370 52.599 1.00 18.92 118 PHE A CA 1
ATOM 633 C C . PHE A 1 84 ? 24.782 43.957 52.937 1.00 19.94 118 PHE A C 1
ATOM 634 O O . PHE A 1 84 ? 25.277 42.931 52.463 1.00 21.06 118 PHE A O 1
ATOM 642 N N . LYS A 1 85 ? 25.433 44.771 53.756 1.00 20.22 119 LYS A N 1
ATOM 643 C CA . LYS A 1 85 ? 26.809 44.518 54.163 1.00 21.61 119 LYS A CA 1
ATOM 644 C C . LYS A 1 85 ? 26.839 43.644 55.405 1.00 21.26 119 LYS A C 1
ATOM 645 O O . LYS A 1 85 ? 25.938 43.710 56.242 1.00 20.18 119 LYS A O 1
ATOM 651 N N . GLU A 1 86 ? 27.885 42.831 55.512 1.00 21.25 120 GLU A N 1
ATOM 652 C CA . GLU A 1 86 ? 28.077 41.950 56.659 1.00 22.82 120 GLU A CA 1
ATOM 653 C C . GLU A 1 86 ? 29.555 41.668 56.795 1.00 22.50 120 GLU A C 1
ATOM 654 O O . GLU A 1 86 ? 30.284 41.653 55.803 1.00 20.97 120 GLU A O 1
ATOM 660 N N . T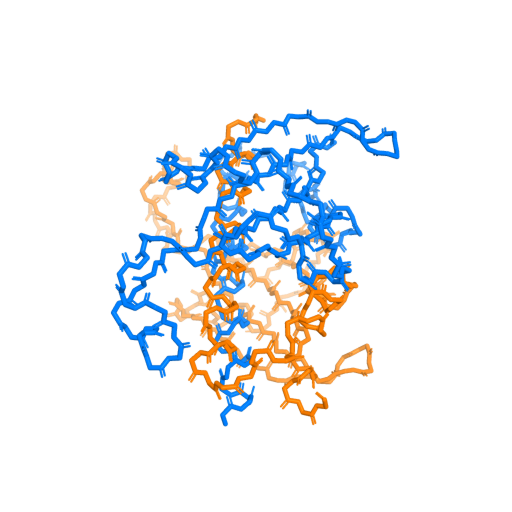HR A 1 87 ? 30.001 41.447 58.024 1.00 22.97 121 THR A N 1
ATOM 661 C CA . THR A 1 87 ? 31.394 41.121 58.251 1.00 22.85 121 THR A CA 1
ATOM 662 C C . THR A 1 87 ? 31.406 39.630 58.546 1.00 24.70 121 THR A C 1
ATOM 663 O O . THR A 1 87 ? 30.961 39.196 59.607 1.00 25.56 121 THR A O 1
ATOM 667 N N . LEU A 1 88 ? 31.877 38.853 57.577 1.00 26.81 122 LEU A N 1
ATOM 668 C CA . LEU A 1 88 ? 31.938 37.400 57.690 1.00 29.48 122 LEU A CA 1
ATOM 669 C C . LEU A 1 88 ? 33.368 36.918 57.850 1.00 31.70 122 LEU A C 1
ATOM 670 O O . LEU A 1 88 ? 34.252 37.300 57.081 1.00 31.80 122 LEU A O 1
ATOM 675 N N . ASP A 1 89 ? 33.576 36.054 58.838 1.00 33.50 123 ASP A N 1
ATOM 676 C CA . ASP A 1 89 ? 34.895 35.522 59.139 1.00 34.63 123 ASP A CA 1
ATOM 677 C C . ASP A 1 89 ? 35.911 36.651 59.088 1.00 34.19 123 ASP A C 1
ATOM 678 O O . ASP A 1 89 ? 36.962 36.523 58.465 1.00 34.97 123 ASP A O 1
ATOM 683 N N . GLY A 1 90 ? 35.569 37.764 59.733 1.00 34.02 124 GLY A N 1
ATOM 684 C CA . GLY A 1 90 ? 36.458 38.914 59.789 1.00 33.46 124 GLY A CA 1
ATOM 685 C C . GLY A 1 90 ? 36.574 39.790 58.549 1.00 33.03 124 GLY A C 1
ATOM 686 O O . GLY A 1 90 ? 37.342 40.751 58.550 1.00 33.70 124 GLY A O 1
ATOM 687 N N 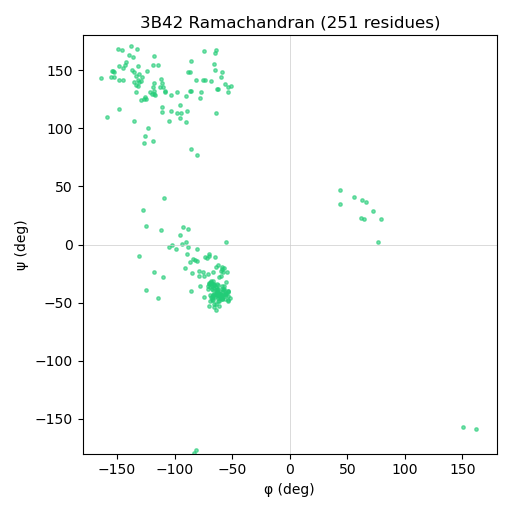. LYS A 1 91 ? 35.817 39.485 57.500 1.00 31.75 125 LYS A N 1
ATOM 688 C CA . LYS A 1 91 ? 35.888 40.272 56.266 1.00 30.00 125 LYS A CA 1
ATOM 689 C C . LYS A 1 91 ? 34.620 41.076 55.982 1.00 27.31 125 LYS A C 1
ATOM 690 O O . LYS A 1 91 ? 33.512 40.611 56.242 1.00 24.84 125 LYS A O 1
ATOM 696 N N . ARG A 1 92 ? 34.791 42.283 55.449 1.00 24.59 126 ARG A N 1
ATOM 697 C CA . ARG A 1 92 ? 33.649 43.111 55.075 1.00 22.13 126 ARG A CA 1
ATOM 698 C C . ARG A 1 92 ? 33.159 42.512 53.756 1.00 20.49 126 ARG A C 1
ATOM 699 O O . ARG A 1 92 ? 33.955 42.266 52.841 1.00 19.27 126 ARG A O 1
ATOM 707 N N . THR A 1 93 ? 31.858 42.269 53.651 1.00 18.06 127 THR A N 1
ATOM 708 C CA . THR A 1 93 ? 31.313 41.669 52.440 1.00 15.28 127 THR A CA 1
ATOM 709 C C . THR A 1 93 ? 30.012 42.335 52.018 1.00 14.38 127 THR A C 1
ATOM 710 O O . THR A 1 93 ? 29.446 43.135 52.751 1.00 14.97 127 THR A O 1
ATOM 714 N N . LEU A 1 94 ? 29.551 41.986 50.825 1.00 15.56 128 LEU A N 1
ATOM 715 C CA . LEU A 1 94 ? 28.290 42.487 50.300 1.00 15.77 128 LEU A CA 1
ATOM 716 C C . LEU A 1 94 ? 27.483 41.252 49.933 1.00 15.07 128 LEU A C 1
ATOM 717 O O . LEU A 1 94 ? 27.978 40.381 49.223 1.00 15.33 128 LEU A O 1
ATOM 722 N N . SER A 1 95 ? 26.257 41.159 50.437 1.00 14.32 129 SER A N 1
ATOM 723 C CA . SER A 1 95 ? 25.400 40.034 50.111 1.00 15.93 129 SER A CA 1
ATOM 724 C C . SER A 1 95 ? 24.241 40.544 49.278 1.00 15.86 129 SER A C 1
ATOM 725 O O . SER A 1 95 ? 23.660 41.581 49.580 1.00 16.42 129 SER A O 1
ATOM 728 N N . LEU A 1 96 ? 23.924 39.817 48.217 1.00 17.07 130 LEU A N 1
ATOM 729 C CA . LEU A 1 96 ? 22.816 40.183 47.357 1.00 16.89 130 LEU A CA 1
ATOM 730 C C . LEU A 1 96 ? 21.788 39.073 47.391 1.00 17.20 130 LEU A C 1
ATOM 731 O O . LEU A 1 96 ? 22.135 37.892 47.395 1.00 14.13 130 LEU A O 1
ATOM 736 N N . VAL A 1 97 ? 20.521 39.467 47.443 1.00 16.12 131 VAL A N 1
ATOM 737 C CA . VAL A 1 97 ? 19.419 38.522 47.450 1.00 17.28 131 VAL A CA 1
ATOM 738 C C . VAL A 1 97 ? 18.479 38.933 46.324 1.00 17.62 131 VAL A C 1
ATOM 739 O O . VAL A 1 97 ? 18.049 40.083 46.255 1.00 16.59 131 VAL A O 1
ATOM 743 N N . LEU A 1 98 ? 18.189 38.003 45.423 1.00 17.94 132 LEU A N 1
ATOM 744 C CA . LEU A 1 98 ? 17.301 38.297 44.313 1.00 17.98 132 LEU A CA 1
ATOM 745 C C . LEU A 1 98 ? 16.437 37.107 43.943 1.00 17.35 132 LEU A C 1
ATOM 746 O O . LEU A 1 98 ? 16.819 35.950 44.149 1.00 15.43 132 LEU A O 1
ATOM 751 N N . PRO A 1 99 ? 15.245 37.380 43.396 1.00 15.97 133 PRO A N 1
ATOM 752 C CA . PRO A 1 99 ? 14.331 36.310 43.006 1.00 13.85 133 PRO A CA 1
ATOM 753 C C . PRO A 1 99 ? 14.593 35.764 41.612 1.00 14.81 133 PRO A C 1
ATOM 754 O O . PRO A 1 99 ? 15.223 36.424 40.773 1.00 15.30 133 PRO A O 1
ATOM 758 N N . PHE A 1 100 ? 14.127 34.540 41.388 1.00 14.96 134 PHE A N 1
ATOM 759 C CA . PHE A 1 100 ? 14.238 33.893 40.090 1.00 14.97 134 PHE A CA 1
ATOM 760 C C . PHE A 1 100 ? 12.926 34.166 39.369 1.00 15.98 134 PHE A C 1
ATOM 761 O O . PHE A 1 100 ? 11.872 33.684 39.794 1.00 14.57 134 PHE A O 1
ATOM 769 N N . PRO A 1 101 ? 12.968 34.958 38.288 1.00 15.86 135 PRO A N 1
ATOM 770 C CA . PRO A 1 101 ? 11.755 35.268 37.527 1.00 16.45 135 PRO A CA 1
ATOM 771 C C . PRO A 1 101 ? 11.177 33.986 36.929 1.00 17.97 135 PRO A C 1
ATOM 772 O O . PRO A 1 101 ? 11.911 33.178 36.358 1.00 16.15 135 PRO A O 1
ATOM 776 N N . ASN A 1 102 ? 9.868 33.798 37.064 1.00 17.64 136 ASN A N 1
ATOM 777 C CA . ASN A 1 102 ? 9.227 32.612 36.509 1.00 18.85 136 ASN A CA 1
ATOM 778 C C . ASN A 1 102 ? 8.869 32.845 35.049 1.00 19.54 136 ASN A C 1
ATOM 779 O O . ASN A 1 102 ? 7.734 33.185 34.726 1.00 20.67 136 ASN A O 1
ATOM 784 N N . GLU A 1 103 ? 9.849 32.665 34.172 1.00 19.85 137 GLU A N 1
ATOM 785 C CA . GLU A 1 103 ? 9.652 32.865 32.740 1.00 20.91 137 GLU A CA 1
ATOM 786 C C . GLU A 1 103 ? 8.676 31.822 32.194 1.00 21.03 137 GLU A C 1
ATOM 787 O O . GLU A 1 103 ? 8.526 30.746 32.765 1.00 19.00 137 GLU A O 1
ATOM 793 N N . GLN A 1 104 ? 8.004 32.135 31.094 1.00 22.45 138 GLN A N 1
ATOM 794 C CA . GLN A 1 104 ? 7.040 31.192 30.531 1.00 24.71 138 GLN A CA 1
ATOM 795 C C . GLN A 1 104 ? 7.628 29.801 30.272 1.00 24.89 138 GLN A C 1
ATOM 796 O O . GLN A 1 104 ? 6.977 28.791 30.527 1.00 25.95 138 GLN A O 1
ATOM 802 N N . ARG A 1 105 ? 8.859 29.749 29.777 1.00 25.24 139 ARG A N 1
ATOM 803 C CA . ARG A 1 105 ? 9.507 28.472 29.480 1.00 27.14 139 ARG A CA 1
ATOM 804 C C . ARG A 1 105 ? 9.643 27.528 30.680 1.00 26.21 139 ARG A C 1
ATOM 805 O O . ARG A 1 105 ? 9.827 26.321 30.511 1.00 23.30 139 ARG A O 1
ATOM 813 N N . CYS A 1 106 ? 9.542 28.074 31.887 1.00 25.56 140 CYS A N 1
ATOM 814 C CA . CYS A 1 106 ? 9.687 27.270 33.098 1.00 24.72 140 CYS A CA 1
ATOM 815 C C . CYS A 1 106 ? 8.422 26.496 33.461 1.00 25.88 140 CYS A C 1
ATOM 816 O O . CYS A 1 106 ? 8.469 25.580 34.287 1.00 24.13 140 CYS A O 1
ATOM 819 N N . GLN A 1 107 ? 7.298 26.864 32.845 1.00 26.66 141 GLN A N 1
ATOM 820 C CA . GLN A 1 107 ? 6.009 26.232 33.129 1.00 28.45 141 GLN A CA 1
ATOM 821 C C . GLN A 1 107 ? 5.956 24.728 32.925 1.00 28.71 141 GLN A C 1
ATOM 822 O O . GLN A 1 107 ? 5.078 24.053 33.464 1.00 29.95 141 GLN A O 1
ATOM 828 N N . SER A 1 108 ? 6.886 24.199 32.144 1.00 29.26 142 SER A N 1
ATOM 829 C CA . SER A 1 108 ? 6.905 22.768 31.887 1.00 29.81 142 SER A CA 1
ATOM 830 C C . SER A 1 108 ? 7.064 21.943 33.162 1.00 29.52 142 SER A C 1
ATOM 831 O O . SER A 1 108 ? 6.621 20.795 33.218 1.00 30.13 142 SER A O 1
ATOM 834 N N . CYS A 1 109 ? 7.687 22.519 34.188 1.00 27.49 143 CYS A N 1
ATOM 835 C CA . CYS A 1 109 ? 7.886 21.789 35.438 1.00 26.68 143 CYS A CA 1
ATOM 836 C C . CYS A 1 109 ? 7.473 22.590 36.659 1.00 25.74 143 CYS A C 1
ATOM 837 O O . CYS A 1 109 ? 7.411 22.053 37.764 1.00 26.90 143 CYS A O 1
ATOM 840 N N . HIS A 1 110 ? 7.196 23.874 36.460 1.00 24.21 144 HIS A N 1
ATOM 841 C CA . HIS A 1 110 ? 6.821 24.754 37.559 1.00 23.94 144 HIS A CA 1
ATOM 842 C C . HIS A 1 110 ? 5.417 25.333 37.428 1.00 25.03 144 HIS A C 1
ATOM 843 O O . HIS A 1 110 ? 4.831 25.330 36.347 1.00 27.86 144 HIS A O 1
ATOM 850 N N . ASP A 1 111 ? 4.893 25.832 38.542 1.00 26.15 145 ASP A N 1
ATOM 851 C CA . ASP A 1 111 ? 3.572 26.449 38.567 1.00 27.06 145 ASP A CA 1
ATOM 852 C C . ASP A 1 111 ? 3.611 27.702 37.695 1.00 27.39 145 ASP A C 1
ATOM 853 O O . ASP A 1 111 ? 4.293 28.679 38.024 1.00 26.02 145 ASP A O 1
ATOM 858 N N . ALA A 1 112 ? 2.882 27.665 36.583 1.00 25.60 146 ALA A N 1
ATOM 859 C CA . ALA A 1 112 ? 2.838 28.784 35.646 1.00 24.75 146 ALA A CA 1
ATOM 860 C C . ALA A 1 112 ? 2.364 30.090 36.274 1.00 22.37 146 ALA A C 1
ATOM 861 O O . ALA A 1 112 ? 2.675 31.173 35.777 1.00 24.06 146 ALA A O 1
ATOM 863 N N . GLY A 1 113 ? 1.617 29.988 37.367 1.00 22.51 147 GLY A N 1
ATOM 864 C CA . GLY A 1 113 ? 1.100 31.176 38.024 1.00 17.75 147 GLY A CA 1
ATOM 865 C C . GLY A 1 113 ? 2.032 31.915 38.970 1.00 18.00 147 GLY A C 1
ATOM 866 O O . GLY A 1 113 ? 1.745 33.046 39.362 1.00 17.20 147 GLY A O 1
ATOM 867 N N . ALA A 1 114 ? 3.147 31.305 39.348 1.00 16.32 148 ALA A N 1
ATOM 868 C CA . ALA A 1 114 ? 4.069 31.976 40.261 1.00 16.17 148 ALA A CA 1
ATOM 869 C C . ALA A 1 114 ? 4.665 33.210 39.598 1.00 15.57 148 ALA A C 1
ATOM 870 O O . ALA A 1 114 ? 4.806 33.258 38.379 1.00 15.82 148 ALA A O 1
ATOM 872 N N . ALA A 1 115 ? 4.992 34.217 40.398 1.00 14.94 149 ALA A N 1
ATOM 873 C CA . ALA A 1 115 ? 5.620 35.415 39.867 1.00 15.22 149 ALA A CA 1
ATOM 874 C C . ALA A 1 115 ? 7.113 35.093 39.836 1.00 15.56 149 ALA A C 1
ATOM 875 O O . ALA A 1 115 ? 7.814 35.437 38.885 1.00 15.15 149 ALA A O 1
ATOM 877 N N . TYR A 1 116 ? 7.582 34.418 40.885 1.00 13.94 150 TYR A N 1
ATOM 878 C CA . TYR A 1 116 ? 8.987 34.018 40.996 1.00 14.11 150 TYR A CA 1
ATOM 879 C C . TYR A 1 116 ? 9.068 32.579 41.508 1.00 13.66 150 TYR A C 1
ATOM 880 O O . TYR A 1 116 ? 8.195 32.131 42.247 1.00 16.40 150 TYR A O 1
ATOM 889 N N . LEU A 1 117 ? 10.118 31.860 41.117 1.00 13.66 151 LEU A N 1
ATOM 890 C CA . LEU A 1 117 ? 10.279 30.458 41.499 1.00 13.35 151 LEU A CA 1
ATOM 891 C C . LEU A 1 117 ? 11.203 30.205 42.687 1.00 15.52 151 LEU A C 1
ATOM 892 O O . LEU A 1 117 ? 11.352 29.070 43.147 1.00 15.40 151 LEU A O 1
ATOM 897 N N . GLY A 1 118 ? 11.824 31.258 43.190 1.00 12.56 152 GLY A N 1
ATOM 898 C CA . GLY A 1 118 ? 12.703 31.089 44.327 1.00 12.64 152 GLY A CA 1
ATOM 899 C C . GLY A 1 118 ? 13.621 32.282 44.435 1.00 14.01 152 GLY A C 1
ATOM 900 O O . GLY A 1 118 ? 13.328 33.355 43.902 1.00 12.98 152 GLY A O 1
ATOM 901 N N . GLY A 1 119 ? 14.741 32.092 45.119 1.00 14.22 153 GLY A N 1
ATOM 902 C CA . GLY A 1 119 ? 15.679 33.180 45.287 1.00 12.04 153 GLY A CA 1
ATOM 903 C C . GLY A 1 119 ? 17.105 32.684 45.292 1.00 13.59 153 GLY A C 1
ATOM 904 O O . GLY A 1 119 ? 17.374 31.479 45.387 1.00 13.17 153 GLY A O 1
ATOM 905 N N . LEU A 1 120 ? 18.020 33.632 45.171 1.00 12.98 154 LEU A N 1
ATOM 906 C CA . LEU A 1 120 ? 19.441 33.358 45.171 1.00 12.62 154 LEU A CA 1
ATOM 907 C C . LEU A 1 120 ? 20.058 34.337 46.150 1.00 12.90 154 LEU A C 1
ATOM 908 O O . LEU A 1 120 ? 19.637 35.486 46.229 1.00 12.68 154 LEU A O 1
ATOM 913 N N . LEU A 1 121 ? 21.048 33.872 46.901 1.00 13.01 155 LEU A N 1
ATOM 914 C CA . LEU A 1 121 ? 21.757 34.726 47.838 1.00 12.56 155 LEU A CA 1
ATOM 915 C C . LEU A 1 121 ? 23.233 34.504 47.516 1.00 12.86 155 LEU A C 1
ATOM 916 O O . LEU A 1 121 ? 23.701 33.367 47.486 1.00 12.34 155 LEU A O 1
ATOM 921 N N . VAL A 1 122 ? 23.958 35.578 47.226 1.00 11.14 156 VAL A N 1
ATOM 922 C CA . VAL A 1 122 ? 25.378 35.448 46.927 1.00 11.23 156 VAL A CA 1
ATOM 923 C C . VAL A 1 122 ? 26.129 36.486 47.742 1.00 11.76 156 VAL A C 1
ATOM 924 O O . VAL A 1 122 ? 25.690 37.628 47.876 1.00 11.83 156 VAL A O 1
ATOM 928 N N . THR A 1 123 ? 27.242 36.066 48.325 1.00 10.70 157 THR A N 1
ATOM 929 C CA . THR A 1 123 ? 28.039 36.952 49.152 1.00 11.82 157 THR A CA 1
ATOM 930 C C . THR A 1 123 ? 29.442 37.036 48.585 1.00 13.35 157 THR A C 1
ATOM 931 O O . THR A 1 123 ? 30.057 36.021 48.271 1.00 13.70 157 THR A O 1
ATOM 935 N N . THR A 1 124 ? 29.934 38.260 48.434 1.00 15.01 158 THR A N 1
ATOM 936 C CA . THR A 1 124 ? 31.262 38.477 47.888 1.00 15.87 158 THR A CA 1
ATOM 937 C C . THR A 1 124 ? 32.035 39.442 48.784 1.00 16.02 158 THR A C 1
ATOM 938 O O . THR A 1 124 ? 31.460 40.340 49.387 1.00 15.40 158 THR A O 1
ATOM 942 N N . SER A 1 125 ? 33.343 39.253 48.878 1.00 19.04 159 SER A N 1
ATOM 943 C CA . SER A 1 125 ? 34.160 40.134 49.702 1.00 23.27 159 SER A CA 1
ATOM 944 C C . SER A 1 125 ? 34.385 41.492 49.042 1.00 24.80 159 SER A C 1
ATOM 945 O O . SER A 1 125 ? 34.547 41.580 47.826 1.00 25.87 159 SER A O 1
ATOM 948 N N . ILE A 1 126 ? 34.377 42.551 49.847 1.00 27.92 160 ILE A N 1
ATOM 949 C CA . ILE A 1 126 ? 34.634 43.895 49.340 1.00 30.53 160 ILE A CA 1
ATOM 950 C C . ILE A 1 126 ? 35.747 44.514 50.176 1.00 33.37 160 ILE A C 1
ATOM 951 O O . ILE A 1 126 ? 35.797 45.732 50.370 1.00 34.50 160 ILE A O 1
ATOM 956 N N . GLU A 1 127 ? 36.632 43.660 50.679 1.00 35.93 161 GLU A N 1
ATOM 957 C CA . GLU A 1 127 ? 37.760 44.104 51.489 1.00 39.52 161 GLU A CA 1
ATOM 958 C C . GLU A 1 127 ? 38.813 44.788 50.629 1.00 41.15 161 GLU A C 1
ATOM 959 O O . GLU A 1 127 ? 39.091 45.984 50.870 1.00 42.47 161 GLU A O 1
ATOM 965 N N . SER B 1 3 ? 35.332 52.289 45.311 1.00 38.60 237 SER B N 1
ATOM 966 C CA . SER B 1 3 ? 33.902 52.703 45.226 1.00 37.64 237 SER B CA 1
ATOM 967 C C . SER B 1 3 ? 32.967 51.526 45.468 1.00 36.47 237 SER B C 1
ATOM 968 O O . SER B 1 3 ? 33.076 50.482 44.820 1.00 35.55 237 SER B O 1
ATOM 971 N N . LEU B 1 4 ? 32.044 51.710 46.404 1.00 33.78 238 LEU B N 1
ATOM 972 C CA . LEU B 1 4 ? 31.080 50.678 46.749 1.00 30.80 238 LEU B CA 1
ATOM 973 C C . LEU B 1 4 ? 30.093 50.452 45.618 1.00 28.55 238 LEU B C 1
ATOM 974 O O . LEU B 1 4 ? 29.678 49.320 45.359 1.00 25.38 238 LEU B O 1
ATOM 979 N N . ASP B 1 5 ? 29.721 51.530 44.935 1.00 26.41 239 ASP B N 1
ATOM 980 C CA . ASP B 1 5 ? 28.757 51.419 43.852 1.00 24.80 239 ASP B CA 1
ATOM 981 C C . ASP B 1 5 ? 29.264 50.555 42.709 1.00 22.68 239 ASP B C 1
ATOM 982 O O . ASP B 1 5 ? 28.488 49.854 42.065 1.00 21.67 239 ASP B O 1
ATOM 987 N N . LEU B 1 6 ? 30.564 50.609 42.455 1.00 22.36 240 LEU B N 1
ATOM 988 C CA . LEU B 1 6 ? 31.150 49.790 41.400 1.00 20.69 240 LEU B CA 1
ATOM 989 C C . LEU B 1 6 ? 31.105 48.328 41.842 1.00 19.79 240 LEU B C 1
ATOM 990 O O . LEU B 1 6 ? 30.777 47.437 41.062 1.00 20.14 240 LEU B O 1
ATOM 995 N N . GLN B 1 7 ? 31.449 48.088 43.099 1.00 20.59 241 GLN B N 1
ATOM 996 C CA . GLN B 1 7 ? 31.427 46.733 43.645 1.00 20.35 241 GLN B CA 1
ATOM 997 C C . GLN B 1 7 ? 30.015 46.174 43.633 1.00 19.60 241 GLN B C 1
ATOM 998 O O . GLN B 1 7 ? 29.810 44.986 43.367 1.00 19.09 241 GLN B O 1
ATOM 1004 N N . LEU B 1 8 ? 29.038 47.034 43.921 1.00 18.15 242 LEU B N 1
ATOM 1005 C CA . LEU B 1 8 ? 27.644 46.610 43.939 1.00 19.14 242 LEU B CA 1
ATOM 1006 C C . LEU B 1 8 ? 27.179 46.258 42.532 1.00 18.14 242 LEU B C 1
ATOM 1007 O O . LEU B 1 8 ? 26.537 45.228 42.319 1.00 18.14 242 LEU B O 1
ATOM 1012 N N . LYS B 1 9 ? 27.500 47.120 41.569 1.00 18.39 243 LYS B N 1
ATOM 1013 C CA . LYS B 1 9 ? 27.123 46.877 40.177 1.00 18.92 243 LYS B CA 1
ATOM 1014 C C . LYS B 1 9 ? 27.723 45.548 39.724 1.00 16.16 243 LYS B C 1
ATOM 1015 O O . LYS B 1 9 ? 27.047 44.717 39.110 1.00 17.26 243 LYS B O 1
ATOM 1021 N N . ASN B 1 10 ? 29.001 45.358 40.019 1.00 15.59 244 ASN B N 1
ATOM 1022 C CA . ASN B 1 10 ? 29.677 44.123 39.650 1.00 16.53 244 ASN B CA 1
ATOM 1023 C C . ASN B 1 10 ? 29.007 42.934 40.359 1.00 16.57 244 ASN B C 1
ATOM 1024 O O . ASN B 1 10 ? 28.752 41.889 39.749 1.00 16.78 244 ASN B O 1
ATOM 1029 N N . ALA B 1 11 ? 28.690 43.107 41.638 1.00 16.83 245 ALA B N 1
ATOM 1030 C CA . ALA B 1 11 ? 28.041 42.039 42.397 1.00 17.04 245 ALA B CA 1
ATOM 1031 C C . ALA B 1 11 ? 26.697 41.700 41.764 1.00 17.71 245 ALA B C 1
ATOM 1032 O O . ALA B 1 11 ? 26.342 40.530 41.612 1.00 17.38 245 ALA B O 1
ATOM 1034 N N . ARG B 1 12 ? 25.955 42.731 41.372 1.00 17.23 246 ARG B N 1
ATOM 1035 C CA . ARG B 1 12 ? 24.658 42.525 40.750 1.00 18.71 246 ARG B CA 1
ATOM 1036 C C . ARG B 1 12 ? 24.778 41.689 39.481 1.00 18.18 246 ARG B C 1
ATOM 1037 O O . ARG B 1 12 ? 23.977 40.791 39.247 1.00 17.50 246 ARG B O 1
ATOM 1045 N N . ASN B 1 13 ? 25.774 41.987 38.655 1.00 18.39 247 ASN B N 1
ATOM 1046 C CA . ASN B 1 13 ? 25.951 41.230 37.425 1.00 18.33 247 ASN B CA 1
ATOM 1047 C C . ASN B 1 13 ? 26.394 39.795 37.720 1.00 17.48 247 ASN B C 1
ATOM 1048 O O . ASN B 1 13 ? 26.055 38.879 36.981 1.00 19.55 247 ASN B O 1
ATOM 1053 N N . LEU B 1 14 ? 27.136 39.604 38.806 1.00 18.93 248 LEU B N 1
ATOM 1054 C CA . LEU B 1 14 ? 27.573 38.261 39.204 1.00 17.63 248 LEU B CA 1
ATOM 1055 C C . LEU B 1 14 ? 26.327 37.445 39.542 1.00 18.01 248 LEU B C 1
ATOM 1056 O O . LEU B 1 14 ? 26.201 36.280 39.162 1.00 19.27 248 LEU B O 1
ATOM 1061 N N . ALA B 1 15 ? 25.406 38.071 40.266 1.00 17.35 249 ALA B N 1
ATOM 1062 C CA . ALA B 1 15 ? 24.167 37.408 40.642 1.00 16.62 249 ALA B CA 1
ATOM 1063 C C . ALA B 1 15 ? 23.399 37.081 39.374 1.00 14.70 249 ALA B C 1
ATOM 1064 O O . ALA B 1 15 ? 22.790 36.022 39.262 1.00 15.70 249 ALA B O 1
ATOM 1066 N N . GLY B 1 16 ? 23.427 38.004 38.415 1.00 16.65 250 GLY B N 1
ATOM 1067 C CA . GLY B 1 16 ? 22.727 37.775 37.161 1.00 15.74 250 GLY B CA 1
ATOM 1068 C C . GLY B 1 16 ? 23.301 36.592 36.399 1.00 16.01 250 GLY B C 1
ATOM 1069 O O . GLY B 1 16 ? 22.564 35.799 35.810 1.00 16.06 250 GLY B O 1
ATOM 1070 N N . LEU B 1 17 ? 24.622 36.473 36.400 1.00 16.56 251 LEU B N 1
ATOM 1071 C CA . LEU B 1 17 ? 25.270 35.361 35.710 1.00 19.16 251 LEU B CA 1
ATOM 1072 C C . LEU B 1 17 ? 24.839 34.036 36.334 1.00 17.18 251 LEU B C 1
ATOM 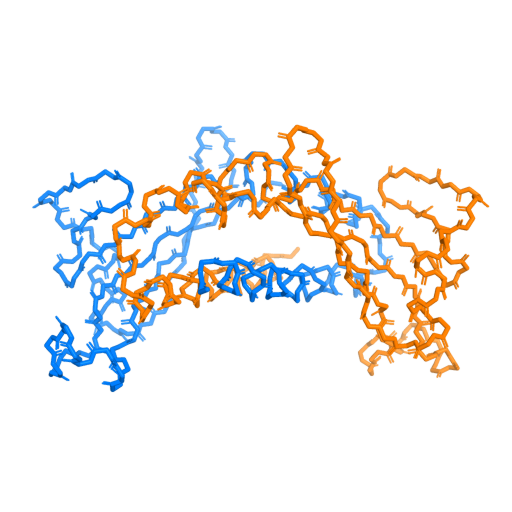1073 O O . LEU B 1 17 ? 24.448 33.096 35.637 1.00 19.48 251 LEU B O 1
ATOM 1078 N N . ILE B 1 18 ? 24.910 33.974 37.656 1.00 19.08 252 ILE B N 1
ATOM 1079 C CA . ILE B 1 18 ? 24.548 32.766 38.386 1.00 18.72 252 ILE B CA 1
ATOM 1080 C C . ILE B 1 18 ? 23.108 32.365 38.101 1.00 17.98 252 ILE B C 1
ATOM 1081 O O . ILE B 1 18 ? 22.820 31.199 37.840 1.00 18.29 252 ILE B O 1
ATOM 1086 N N . ILE B 1 19 ? 22.201 33.332 38.133 1.00 18.42 253 ILE B N 1
ATOM 1087 C CA . ILE B 1 19 ? 20.811 33.021 37.855 1.00 19.79 253 ILE B CA 1
ATOM 1088 C C . ILE B 1 19 ? 20.686 32.495 36.424 1.00 19.62 253 ILE B C 1
ATOM 1089 O O . ILE B 1 19 ? 19.981 31.518 36.173 1.00 19.53 253 ILE B O 1
ATOM 1094 N N . HIS B 1 20 ? 21.384 33.132 35.490 1.00 21.15 254 HIS B N 1
ATOM 1095 C CA . HIS B 1 20 ? 21.342 32.688 34.101 1.00 22.29 254 HIS B CA 1
ATOM 1096 C C . HIS B 1 20 ? 21.977 31.305 33.950 1.00 20.45 254 HIS B C 1
ATOM 1097 O O . HIS B 1 20 ? 21.520 30.495 33.146 1.00 21.01 254 HIS B O 1
ATOM 1104 N N . ASP B 1 21 ? 23.018 31.032 34.730 1.00 21.01 255 ASP B N 1
ATOM 1105 C CA . ASP B 1 21 ? 23.669 29.723 34.687 1.00 20.39 255 ASP B CA 1
ATOM 1106 C C . ASP B 1 21 ? 22.716 28.651 35.206 1.00 20.89 255 ASP B C 1
ATOM 1107 O O . ASP B 1 21 ? 22.549 27.602 34.591 1.00 21.37 255 ASP B O 1
ATOM 1112 N N . ILE B 1 22 ? 22.094 28.915 36.350 1.00 20.16 256 ILE B N 1
ATOM 1113 C CA . ILE B 1 22 ? 21.179 27.950 36.935 1.00 19.29 256 ILE B CA 1
ATOM 1114 C C . ILE B 1 22 ? 19.961 27.767 36.040 1.00 19.88 256 ILE B C 1
ATOM 1115 O O . ILE B 1 22 ? 19.419 26.665 35.942 1.00 19.47 256 ILE B O 1
ATOM 1120 N N . ASP B 1 23 ? 19.537 28.836 35.370 1.00 21.43 257 ASP B N 1
ATOM 1121 C CA . ASP B 1 23 ? 18.399 28.726 34.460 1.00 21.56 257 ASP B CA 1
ATOM 1122 C C . ASP B 1 23 ? 18.732 27.675 33.408 1.00 21.98 257 ASP B C 1
ATOM 1123 O O . ASP B 1 23 ? 17.875 26.886 32.998 1.00 22.89 257 ASP B O 1
ATOM 1128 N N . GLY B 1 24 ? 19.985 27.681 32.968 1.00 22.41 258 GLY B N 1
ATOM 1129 C CA . GLY B 1 24 ? 20.421 26.724 31.969 1.00 22.07 258 GLY B CA 1
ATOM 1130 C C . GLY B 1 24 ? 20.290 25.304 32.480 1.00 22.67 258 GLY B C 1
ATOM 1131 O O . GLY B 1 24 ? 19.675 24.460 31.826 1.00 23.50 258 GLY B O 1
ATOM 1132 N N . TYR B 1 25 ? 20.864 25.033 33.650 1.00 21.76 259 TYR B N 1
ATOM 1133 C CA . TYR B 1 25 ? 20.784 23.695 34.225 1.00 23.53 259 TYR B CA 1
ATOM 1134 C C . TYR B 1 25 ? 19.329 23.240 34.309 1.00 22.00 259 TYR B C 1
ATOM 1135 O O . TYR B 1 25 ? 19.011 22.085 34.043 1.00 23.77 259 TYR B O 1
ATOM 1144 N N . MET B 1 26 ? 18.448 24.161 34.676 1.00 20.19 260 MET B N 1
ATOM 1145 C CA . MET B 1 26 ? 17.029 23.857 34.796 1.00 21.56 260 MET B CA 1
ATOM 1146 C C . MET B 1 26 ? 16.374 23.459 33.469 1.00 21.50 260 MET B C 1
ATOM 1147 O O . MET B 1 26 ? 15.773 22.393 33.356 1.00 21.24 260 MET B O 1
ATOM 1152 N N . MET B 1 27 ? 16.485 24.322 32.470 1.00 23.50 261 MET B N 1
ATOM 1153 C CA . MET B 1 27 ? 15.883 24.048 31.175 1.00 27.23 261 MET B CA 1
ATOM 1154 C C . MET B 1 27 ? 16.464 22.794 30.524 1.00 29.43 261 MET B C 1
ATOM 1155 O O . MET B 1 27 ? 15.790 22.121 29.746 1.00 30.74 261 MET B O 1
ATOM 1160 N N . LYS B 1 28 ? 17.711 22.478 30.849 1.00 31.30 262 LYS B N 1
ATOM 1161 C CA . LYS B 1 28 ? 18.360 21.301 30.287 1.00 33.58 262 LYS B CA 1
ATOM 1162 C C . LYS B 1 28 ? 17.910 20.058 31.039 1.00 34.14 262 LYS B C 1
ATOM 1163 O O . LYS B 1 28 ? 18.285 18.940 30.690 1.00 35.16 262 LYS B O 1
ATOM 1169 N N . GLY B 1 29 ? 17.102 20.262 32.074 1.00 34.03 263 GLY B N 1
ATOM 1170 C CA . GLY B 1 29 ? 16.621 19.145 32.865 1.00 33.66 263 GLY B CA 1
ATOM 1171 C C . GLY B 1 29 ? 17.662 18.662 33.858 1.00 33.45 263 GLY B C 1
ATOM 1172 O O . GLY B 1 29 ? 17.609 17.519 34.316 1.00 33.51 263 GLY B O 1
ATOM 1173 N N . ASP B 1 30 ? 18.611 19.533 34.190 1.00 32.53 264 ASP B N 1
ATOM 1174 C CA . ASP B 1 30 ? 19.674 19.192 35.131 1.00 33.25 264 ASP B CA 1
ATOM 1175 C C . ASP B 1 30 ? 19.544 19.899 36.478 1.00 31.52 264 ASP B C 1
ATOM 1176 O O . ASP B 1 30 ? 20.540 20.328 37.054 1.00 30.10 264 ASP B O 1
ATOM 1181 N N . SER B 1 31 ? 18.322 20.008 36.984 1.00 30.48 265 SER B N 1
ATOM 1182 C CA . SER B 1 31 ? 18.090 20.669 38.265 1.00 30.11 265 SER B CA 1
ATOM 1183 C C . SER B 1 31 ? 18.917 20.053 39.393 1.00 30.05 265 SER B C 1
ATOM 1184 O O . SER B 1 31 ? 19.328 20.745 40.324 1.00 29.27 265 SER B O 1
ATOM 1187 N N . SER B 1 32 ? 19.161 18.751 39.302 1.00 29.18 266 SER B N 1
ATOM 1188 C CA . SER B 1 32 ? 19.912 18.032 40.327 1.00 29.09 266 SER B CA 1
ATOM 1189 C C . SER B 1 32 ? 21.408 18.361 40.392 1.00 27.80 266 SER B C 1
ATOM 1190 O O . SER B 1 32 ? 22.089 17.949 41.330 1.00 27.52 266 SER B O 1
ATOM 1193 N N . GLU B 1 33 ? 21.919 19.095 39.407 1.00 25.68 267 GLU B N 1
ATOM 1194 C CA . GLU B 1 33 ? 23.341 19.438 39.379 1.00 25.24 267 GLU B CA 1
ATOM 1195 C C . GLU B 1 33 ? 23.667 20.791 40.013 1.00 23.12 267 GLU B C 1
ATOM 1196 O O . GLU B 1 33 ? 24.825 21.203 40.046 1.00 21.78 267 GLU B O 1
ATOM 1202 N N . VAL B 1 34 ? 22.651 21.477 40.521 1.00 21.19 268 VAL B N 1
ATOM 1203 C CA . VAL B 1 34 ? 22.861 22.782 41.131 1.00 19.85 268 VAL B CA 1
ATOM 1204 C C . VAL B 1 34 ? 23.877 22.752 42.273 1.00 19.95 268 VAL B C 1
ATOM 1205 O O . VAL B 1 34 ? 24.724 23.644 42.376 1.00 18.93 268 VAL B O 1
ATOM 1209 N N . ASP B 1 35 ? 23.800 21.739 43.134 1.00 18.66 269 ASP B N 1
ATOM 1210 C CA . ASP B 1 35 ? 24.746 21.644 44.242 1.00 18.85 269 ASP B CA 1
ATOM 1211 C C . ASP B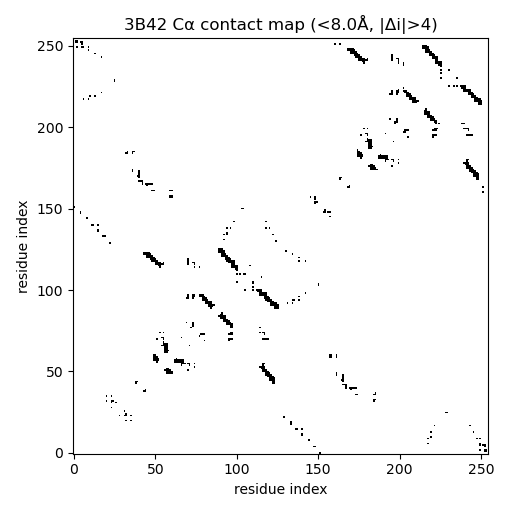 1 35 ? 26.172 21.530 43.721 1.00 18.26 269 ASP B C 1
ATOM 1212 O O . ASP B 1 35 ? 27.094 22.134 44.270 1.00 16.80 269 ASP B O 1
ATOM 1217 N N . ARG B 1 36 ? 26.349 20.749 42.660 1.00 20.13 270 ARG B N 1
ATOM 1218 C CA . ARG B 1 36 ? 27.670 20.564 42.073 1.00 21.90 270 ARG B CA 1
ATOM 1219 C C . ARG B 1 36 ? 28.124 21.878 41.440 1.00 19.93 270 ARG B C 1
ATOM 1220 O O . ARG B 1 36 ? 29.297 22.250 41.515 1.00 19.39 270 ARG B O 1
ATOM 1228 N N . PHE B 1 37 ? 27.185 22.582 40.821 1.00 18.17 271 PHE B N 1
ATOM 1229 C CA . PHE B 1 37 ? 27.479 23.873 40.209 1.00 17.62 271 PHE B CA 1
ATOM 1230 C C . PHE B 1 37 ? 27.989 24.848 41.276 1.00 17.02 271 PHE B C 1
ATOM 1231 O O . PHE B 1 37 ? 28.968 25.566 41.065 1.00 17.60 271 PHE B O 1
ATOM 1239 N N . ILE B 1 38 ? 27.323 24.862 42.428 1.00 16.25 272 ILE B N 1
ATOM 1240 C CA . ILE B 1 38 ? 27.700 25.757 43.520 1.00 16.18 272 ILE B CA 1
ATOM 1241 C C . ILE B 1 38 ? 29.105 25.481 44.037 1.00 16.50 272 ILE B C 1
ATOM 1242 O O . ILE B 1 38 ? 29.887 26.410 44.238 1.00 16.99 272 ILE B O 1
ATOM 1247 N N . SER B 1 39 ? 29.434 24.212 44.255 1.00 18.02 273 SER B N 1
ATOM 1248 C CA . SER B 1 39 ? 30.771 23.863 44.720 1.00 20.65 273 SER B CA 1
ATOM 1249 C C . SER B 1 39 ? 31.801 24.345 43.700 1.00 21.38 273 SER B C 1
ATOM 1250 O O . SER B 1 39 ? 32.828 24.924 44.060 1.00 21.89 273 SER B O 1
ATOM 1253 N N . ALA B 1 40 ? 31.513 24.113 42.423 1.00 19.43 274 ALA B N 1
ATOM 1254 C CA . ALA B 1 40 ? 32.421 24.514 41.355 1.00 20.06 274 ALA B CA 1
ATOM 1255 C C . ALA B 1 40 ? 32.650 26.022 41.294 1.00 20.24 274 ALA B C 1
ATOM 1256 O O . ALA B 1 40 ? 33.777 26.481 41.097 1.00 19.92 274 ALA B O 1
ATOM 1258 N N . VAL B 1 41 ? 31.580 26.791 41.464 1.00 20.47 275 VAL B N 1
ATOM 1259 C CA . VAL B 1 41 ? 31.661 28.246 41.422 1.00 21.26 275 VAL B CA 1
ATOM 1260 C C . VAL B 1 41 ? 32.455 28.840 42.583 1.00 21.52 275 VAL B C 1
ATOM 1261 O O . VAL B 1 41 ? 33.096 29.886 42.435 1.00 22.00 275 VAL B O 1
ATOM 1265 N N . LYS B 1 42 ? 32.410 28.182 43.738 1.00 19.59 276 LYS B N 1
ATOM 1266 C CA . LYS B 1 42 ? 33.136 28.660 44.908 1.00 20.50 276 LYS B CA 1
ATOM 1267 C C . LYS B 1 42 ? 34.568 28.140 44.916 1.00 20.36 276 LYS B C 1
ATOM 1268 O O . LYS B 1 42 ? 35.405 28.649 45.650 1.00 21.99 276 LYS B O 1
ATOM 1274 N N . SER B 1 43 ? 34.846 27.135 44.092 1.00 21.17 277 SER B N 1
ATOM 1275 C CA . SER B 1 43 ? 36.178 26.537 44.040 1.00 22.43 277 SER B CA 1
ATOM 1276 C C . SER B 1 43 ? 37.212 27.411 43.337 1.00 22.35 277 SER B C 1
ATOM 1277 O O . SER B 1 43 ? 36.869 28.376 42.649 1.00 20.05 277 SER B O 1
ATOM 1280 N N . LYS B 1 44 ? 38.481 27.051 43.511 1.00 21.19 278 LYS B N 1
ATOM 1281 C CA . LYS B 1 44 ? 39.584 27.782 42.894 1.00 23.36 278 LYS B CA 1
ATOM 1282 C C . LYS B 1 44 ? 39.592 27.560 41.385 1.00 22.83 278 LYS B C 1
ATOM 1283 O O . LYS B 1 44 ? 40.354 28.206 40.662 1.00 25.47 278 LYS B O 1
ATOM 1289 N N . ASN B 1 45 ? 38.743 26.652 40.914 1.00 20.00 279 ASN B N 1
ATOM 1290 C CA . ASN B 1 45 ? 38.669 26.345 39.490 1.00 20.77 279 ASN B CA 1
ATOM 1291 C C . ASN B 1 45 ? 37.705 27.228 38.693 1.00 18.78 279 ASN B C 1
ATOM 1292 O O . ASN B 1 45 ? 37.609 27.086 37.475 1.00 19.72 279 ASN B O 1
ATOM 1297 N N . PHE B 1 46 ? 37.006 28.136 39.373 1.00 17.02 280 PHE B N 1
ATOM 1298 C CA . PHE B 1 46 ? 36.047 29.031 38.709 1.00 17.08 280 PHE B CA 1
ATOM 1299 C C . PHE B 1 46 ? 36.799 30.041 37.856 1.00 15.94 280 PHE B C 1
ATOM 1300 O O . P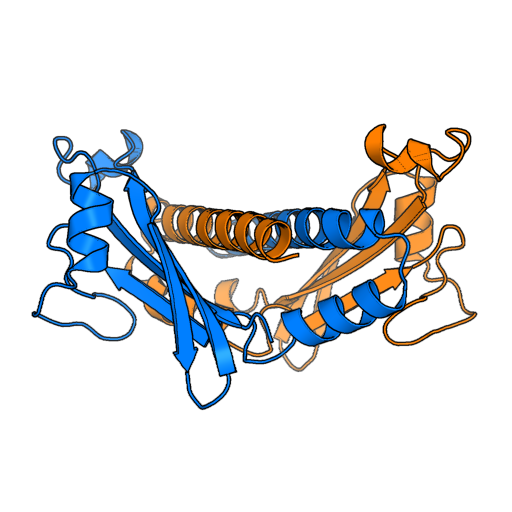HE B 1 46 ? 36.508 30.216 36.672 1.00 14.29 280 PHE B O 1
ATOM 1308 N N . ILE B 1 47 ? 37.748 30.733 38.474 1.00 16.57 281 ILE B N 1
ATOM 1309 C CA . ILE B 1 47 ? 38.587 31.686 37.756 1.00 16.76 281 ILE B CA 1
ATOM 1310 C C . ILE B 1 47 ? 39.972 31.090 37.966 1.00 15.96 281 ILE B C 1
ATOM 1311 O O . ILE B 1 47 ? 40.643 31.403 38.944 1.00 17.83 281 ILE B O 1
ATOM 1316 N N . MET B 1 48 ? 40.381 30.206 37.065 1.00 15.82 282 MET B N 1
ATOM 1317 C CA . MET B 1 48 ? 41.671 29.548 37.189 1.00 17.37 282 MET B CA 1
ATOM 1318 C C . MET B 1 48 ? 42.852 30.435 36.833 1.00 18.84 282 MET B C 1
ATOM 1319 O O . MET B 1 48 ? 43.972 30.201 37.284 1.00 20.54 282 MET B O 1
ATOM 1324 N N . ASP B 1 49 ? 42.603 31.457 36.027 1.00 17.95 283 ASP B N 1
ATOM 1325 C CA . ASP B 1 49 ? 43.664 32.377 35.644 1.00 15.62 283 ASP B CA 1
ATOM 1326 C C . ASP B 1 49 ? 43.003 33.622 35.073 1.00 14.36 283 ASP B C 1
ATOM 1327 O O . ASP B 1 49 ? 41.960 33.535 34.430 1.00 14.46 283 ASP B O 1
ATOM 1332 N N . LEU B 1 50 ? 43.597 34.777 35.348 1.00 11.00 284 LEU B N 1
ATOM 1333 C CA . LEU B 1 50 ? 43.086 36.043 34.855 1.00 12.59 284 LEU B CA 1
ATOM 1334 C C . LEU B 1 50 ? 44.284 36.952 34.654 1.00 13.27 284 LEU B C 1
ATOM 1335 O O . LEU B 1 50 ? 44.977 37.291 35.610 1.00 12.80 284 LEU B O 1
ATOM 1340 N N . ARG B 1 51 ? 44.525 37.346 33.408 1.00 14.73 285 ARG B N 1
ATOM 1341 C CA . ARG B 1 51 ? 45.663 38.202 33.099 1.00 14.64 285 ARG B CA 1
ATOM 1342 C C . ARG B 1 51 ? 45.279 39.332 32.142 1.00 14.09 285 ARG B C 1
ATOM 1343 O O . ARG B 1 51 ? 44.509 39.122 31.200 1.00 13.85 285 ARG B O 1
ATOM 1351 N N . VAL B 1 52 ? 45.823 40.523 32.396 1.00 12.65 286 VAL B N 1
ATOM 1352 C CA . VAL B 1 52 ? 45.562 41.709 31.582 1.00 13.53 286 VAL B CA 1
ATOM 1353 C C . VAL B 1 52 ? 46.822 42.082 30.789 1.00 15.71 286 VAL B C 1
ATOM 1354 O O . VAL B 1 52 ? 47.933 42.083 31.331 1.00 13.77 286 VAL B O 1
ATOM 1358 N N . PHE B 1 53 ? 46.634 42.392 29.505 1.00 14.54 287 PHE B N 1
ATOM 1359 C CA . PHE B 1 53 ? 47.731 42.737 28.602 1.00 14.36 287 PHE B CA 1
ATOM 1360 C C . PHE B 1 53 ? 47.530 44.106 27.943 1.00 15.56 287 PHE B C 1
ATOM 1361 O O . PHE B 1 53 ? 46.397 44.517 27.697 1.00 13.58 287 PHE B O 1
ATOM 1369 N N . ASP B 1 54 ? 48.631 44.800 27.646 1.00 18.35 288 ASP B N 1
ATOM 1370 C CA . ASP B 1 54 ? 48.545 46.112 27.011 1.00 19.01 288 ASP B CA 1
ATOM 1371 C C . ASP B 1 54 ? 48.353 45.988 25.498 1.00 20.17 288 ASP B C 1
ATOM 1372 O O . ASP B 1 54 ? 48.222 44.883 24.973 1.00 18.69 288 ASP B O 1
ATOM 1377 N N . GLU B 1 55 ? 48.329 47.122 24.801 1.00 19.56 289 GLU B N 1
ATOM 1378 C CA . GLU B 1 55 ? 48.130 47.111 23.357 1.00 21.93 289 GLU B CA 1
ATOM 1379 C C . GLU B 1 55 ? 49.183 46.306 22.595 1.00 21.41 289 GLU B C 1
ATOM 1380 O O . GLU B 1 55 ? 48.941 45.881 21.469 1.00 19.18 289 GLU B O 1
ATOM 1386 N N . GLN B 1 56 ? 50.343 46.095 23.210 1.00 22.11 290 GLN B N 1
ATOM 1387 C CA . GLN B 1 56 ? 51.412 45.324 22.582 1.00 24.65 290 GLN B CA 1
ATOM 1388 C C . GLN B 1 56 ? 51.336 43.849 22.983 1.00 24.00 290 GLN B C 1
ATOM 1389 O O . GLN B 1 56 ? 52.287 43.094 22.788 1.00 21.92 290 GLN B O 1
ATOM 1395 N N . ALA B 1 57 ? 50.198 43.453 23.549 1.00 21.70 291 ALA B N 1
ATOM 1396 C CA . ALA B 1 57 ? 49.969 42.076 23.970 1.00 20.26 291 ALA B CA 1
ATOM 1397 C C . ALA B 1 57 ? 50.928 41.598 25.051 1.00 19.86 291 ALA B C 1
ATOM 1398 O O . ALA B 1 57 ? 51.144 40.394 25.205 1.00 20.55 291 ALA B O 1
ATOM 1400 N N . LYS B 1 58 ? 51.506 42.537 25.788 1.00 19.92 292 LYS B N 1
ATOM 1401 C CA . LYS B 1 58 ? 52.421 42.202 26.876 1.00 21.19 292 LYS B CA 1
ATOM 1402 C C . LYS B 1 58 ? 51.658 42.253 28.196 1.00 20.24 292 LYS B C 1
ATOM 1403 O O . LYS B 1 58 ? 50.967 43.230 28.477 1.00 20.88 292 LYS B O 1
ATOM 1409 N N . GLU B 1 59 ? 51.792 41.208 29.009 1.00 20.15 293 GLU B N 1
ATOM 1410 C CA . GLU B 1 59 ? 51.088 41.157 30.284 1.00 18.75 293 GLU B CA 1
ATOM 1411 C C . GLU B 1 59 ? 51.525 42.274 31.215 1.00 18.83 293 GLU B C 1
ATOM 1412 O O . GLU B 1 59 ? 52.721 42.536 31.378 1.00 19.81 293 GLU B O 1
ATOM 1418 N N . VAL B 1 60 ? 50.544 42.934 31.821 1.00 17.69 294 VAL B N 1
ATOM 1419 C CA . VAL B 1 60 ? 50.816 44.022 32.751 1.00 16.88 294 VAL B CA 1
ATOM 1420 C C . VAL B 1 60 ? 50.463 43.591 34.168 1.00 16.32 294 VAL B C 1
ATOM 1421 O O . VAL B 1 60 ? 51.044 44.082 35.140 1.00 18.44 294 VAL B O 1
ATOM 1425 N N . SER B 1 61 ? 49.514 42.667 34.285 1.00 15.06 295 SER B N 1
ATOM 1426 C CA . SER B 1 61 ? 49.082 42.184 35.593 1.00 16.60 295 SER B CA 1
ATOM 1427 C C . SER B 1 61 ? 48.476 40.780 35.484 1.00 16.79 295 SER B C 1
ATOM 1428 O O . SER B 1 61 ? 47.781 40.465 34.517 1.00 16.27 295 SER B O 1
ATOM 1431 N N . PRO B 1 62 ? 48.699 39.930 36.502 1.00 17.99 296 PRO B N 1
ATOM 1432 C CA . PRO B 1 62 ? 49.473 40.225 37.710 1.00 17.71 296 PRO B CA 1
ATOM 1433 C C . PRO B 1 62 ? 50.961 39.902 37.609 1.00 18.44 296 PRO B C 1
ATOM 1434 O O . PRO B 1 62 ? 51.698 40.053 38.586 1.00 19.79 296 PRO B O 1
ATOM 1438 N N . THR B 1 63 ? 51.394 39.444 36.439 1.00 18.84 297 THR B N 1
ATOM 1439 C CA . THR B 1 63 ? 52.796 39.096 36.223 1.00 19.86 297 THR B CA 1
ATOM 1440 C C . THR B 1 63 ? 53.336 39.843 34.998 1.00 20.42 297 THR B C 1
ATOM 1441 O O . THR B 1 63 ? 53.209 39.379 33.861 1.00 18.07 297 THR B O 1
ATOM 1445 N N . PRO B 1 64 ? 53.945 41.016 35.220 1.00 21.18 298 PRO B N 1
ATOM 1446 C CA . PRO B 1 64 ? 54.499 41.818 34.128 1.00 23.05 298 PRO B CA 1
ATOM 1447 C C . PRO B 1 64 ? 55.456 41.004 33.269 1.00 24.24 298 PRO B C 1
ATOM 1448 O O . PRO B 1 64 ? 56.288 40.263 33.791 1.00 22.13 298 PRO B O 1
ATOM 1452 N N . SER B 1 65 ? 55.323 41.132 31.953 1.00 26.07 299 SER B N 1
ATOM 1453 C CA . SER B 1 65 ? 56.188 40.414 31.029 1.00 27.60 299 SER B CA 1
ATOM 1454 C C . SER B 1 65 ? 56.509 41.286 29.824 1.00 31.13 299 SER B C 1
ATOM 1455 O O . SER B 1 65 ? 55.752 42.198 29.491 1.00 30.80 299 SER B O 1
ATOM 1458 N N . GLN B 1 66 ? 57.642 41.011 29.184 1.00 32.05 300 GLN B N 1
ATOM 1459 C CA . GLN B 1 66 ? 58.041 41.755 27.996 1.00 34.40 300 GLN B CA 1
ATOM 1460 C C . GLN B 1 66 ? 57.816 40.888 26.768 1.00 34.43 300 GLN B C 1
ATOM 1461 O O . GLN B 1 66 ? 58.046 41.318 25.640 1.00 35.63 300 GLN B O 1
ATOM 1467 N N . THR B 1 67 ? 57.363 39.660 26.996 1.00 34.50 301 THR B N 1
ATOM 1468 C CA . THR B 1 67 ? 57.109 38.727 25.907 1.00 35.04 301 THR B CA 1
ATOM 1469 C C . THR B 1 67 ? 55.644 38.759 25.484 1.00 34.38 301 THR B C 1
ATOM 1470 O O . THR B 1 67 ? 54.748 38.480 26.280 1.00 33.17 301 THR B O 1
ATOM 1474 N N . PRO B 1 68 ? 55.389 39.100 24.214 1.00 32.75 302 PRO B N 1
ATOM 1475 C CA . PRO B 1 68 ? 54.035 39.176 23.663 1.00 31.87 302 PRO B CA 1
ATOM 1476 C C . PRO B 1 68 ? 53.283 37.857 23.730 1.00 30.93 302 PRO B C 1
ATOM 1477 O O . PRO B 1 68 ? 53.867 36.784 23.574 1.00 31.36 302 PRO B O 1
ATOM 1481 N N . ASN B 1 69 ? 51.981 37.947 23.970 1.00 28.64 303 ASN B N 1
ATOM 1482 C CA . ASN B 1 69 ? 51.134 36.768 24.027 1.00 27.01 303 ASN B CA 1
ATOM 1483 C C . ASN B 1 69 ? 50.465 36.666 22.657 1.00 25.58 303 ASN B C 1
ATOM 1484 O O . ASN B 1 69 ? 49.656 37.520 22.288 1.00 25.07 303 ASN B O 1
ATOM 1489 N N . ALA B 1 70 ? 50.810 35.622 21.910 1.00 23.97 304 ALA B N 1
ATOM 1490 C CA . ALA B 1 70 ? 50.282 35.416 20.562 1.00 22.32 304 ALA B CA 1
ATOM 1491 C C . ALA B 1 70 ? 48.763 35.424 20.454 1.00 22.21 304 ALA B C 1
ATOM 1492 O O . ALA B 1 70 ? 48.208 35.971 19.498 1.00 20.05 304 ALA B O 1
ATOM 1494 N N . LYS B 1 71 ? 48.093 34.799 21.417 1.00 21.92 305 LYS B N 1
ATOM 1495 C CA . LYS B 1 71 ? 46.634 34.752 21.421 1.00 23.37 305 LYS B CA 1
ATOM 1496 C C . LYS B 1 71 ? 46.097 36.162 21.629 1.00 22.11 305 LYS B C 1
ATOM 1497 O O . LYS B 1 71 ? 45.247 36.635 20.875 1.00 19.47 305 LYS B O 1
ATOM 1503 N N . ILE B 1 72 ? 46.593 36.830 22.665 1.00 21.85 306 ILE B N 1
ATOM 1504 C CA . ILE B 1 72 ? 46.172 38.199 22.944 1.00 21.99 306 ILE B CA 1
ATOM 1505 C C . ILE B 1 72 ? 46.442 39.055 21.711 1.00 23.82 306 ILE B C 1
ATOM 1506 O O . ILE B 1 72 ? 45.586 39.822 21.274 1.00 24.82 306 ILE B O 1
ATOM 1511 N N . GLN B 1 73 ? 47.639 38.911 21.153 1.00 25.42 307 GLN B N 1
ATOM 1512 C CA . GLN B 1 73 ? 48.023 39.674 19.975 1.00 27.30 307 GLN B CA 1
ATOM 1513 C C . GLN B 1 73 ? 47.008 39.529 18.849 1.00 26.67 307 GLN B C 1
ATOM 1514 O O . GLN B 1 73 ? 46.655 40.516 18.207 1.00 27.06 307 GLN B O 1
ATOM 1520 N N . GLN B 1 74 ? 46.543 38.307 18.602 1.00 27.85 308 GLN B N 1
ATOM 1521 C CA . GLN B 1 74 ? 45.568 38.102 17.539 1.00 28.75 308 GLN B CA 1
ATOM 1522 C C . GLN B 1 74 ? 44.208 38.670 17.905 1.00 28.38 308 GLN B C 1
ATOM 1523 O O . GLN B 1 74 ? 43.508 39.213 17.051 1.00 29.86 308 GLN B O 1
ATOM 1529 N N . ALA B 1 75 ? 43.827 38.527 19.170 1.00 25.74 309 ALA B N 1
ATOM 1530 C CA . ALA B 1 75 ? 42.550 39.049 19.632 1.00 24.19 309 ALA B CA 1
ATOM 1531 C C . ALA B 1 75 ? 42.514 40.552 19.381 1.00 21.70 309 ALA B C 1
ATOM 1532 O O . ALA B 1 75 ? 41.539 41.074 18.854 1.00 22.80 309 ALA B O 1
ATOM 1534 N N . ILE B 1 76 ? 43.592 41.237 19.752 1.00 23.90 310 ILE B N 1
ATOM 1535 C CA . ILE B 1 76 ? 43.690 42.686 19.586 1.00 23.63 310 ILE B CA 1
ATOM 1536 C C . ILE B 1 76 ? 43.770 43.130 18.131 1.00 25.49 310 ILE B C 1
ATOM 1537 O O . ILE B 1 76 ? 43.103 44.085 17.733 1.00 25.06 310 ILE B O 1
ATOM 1542 N N . ALA B 1 77 ? 44.599 42.449 17.345 1.00 26.34 311 ALA B N 1
ATOM 1543 C CA . ALA B 1 77 ? 44.769 42.799 15.938 1.00 27.13 311 ALA B CA 1
ATOM 1544 C C . ALA B 1 77 ? 43.519 42.489 15.118 1.00 27.20 311 ALA B C 1
ATOM 1545 O O . ALA B 1 77 ? 43.199 43.195 14.161 1.00 27.98 311 ALA B O 1
ATOM 1547 N N . ALA B 1 78 ? 42.811 41.434 15.500 1.00 27.04 312 ALA B N 1
ATOM 1548 C CA . ALA B 1 78 ? 41.600 41.035 14.794 1.00 27.49 312 ALA B CA 1
ATOM 1549 C C . ALA B 1 78 ? 40.373 41.694 15.404 1.00 28.62 312 ALA B C 1
ATOM 1550 O O . ALA B 1 78 ? 39.330 41.801 14.762 1.00 28.63 312 ALA B O 1
ATOM 1552 N N . GLY B 1 79 ? 40.505 42.143 16.648 1.00 28.82 313 GLY B N 1
ATOM 1553 C CA . GLY B 1 79 ? 39.375 42.758 17.315 1.00 28.60 313 GLY B CA 1
ATOM 1554 C C . GLY B 1 79 ? 38.278 41.733 17.558 1.00 28.28 313 GLY B C 1
ATOM 1555 O O . GLY B 1 79 ? 37.092 42.046 17.463 1.00 30.54 313 GLY B O 1
ATOM 1556 N N . ARG B 1 80 ? 38.670 40.501 17.872 1.00 27.64 314 ARG B N 1
ATOM 1557 C CA . ARG B 1 80 ? 37.706 39.433 18.129 1.00 24.82 314 ARG B CA 1
ATOM 1558 C C . ARG B 1 80 ? 38.079 38.600 19.358 1.00 24.62 314 ARG B C 1
ATOM 1559 O O . ARG B 1 80 ? 39.232 38.610 19.798 1.00 23.48 314 ARG B O 1
ATOM 1567 N N . THR B 1 81 ? 37.096 37.882 19.898 1.00 23.45 315 THR B N 1
ATOM 1568 C CA . THR B 1 81 ? 37.293 37.023 21.069 1.00 26.24 315 THR B CA 1
ATOM 1569 C C . THR B 1 81 ? 37.683 35.606 20.654 1.00 26.76 315 THR B C 1
ATOM 1570 O O . THR B 1 81 ? 36.999 34.975 19.846 1.00 29.31 315 THR B O 1
ATOM 1574 N N . LEU B 1 82 ? 38.774 35.108 21.221 1.00 24.48 316 LEU B N 1
ATOM 1575 C CA . LEU B 1 82 ? 39.246 33.768 20.910 1.00 24.28 316 LEU B CA 1
ATOM 1576 C C . LEU B 1 82 ? 39.077 32.840 22.110 1.00 22.25 316 LEU B C 1
ATOM 1577 O O . LEU B 1 82 ? 39.318 33.241 23.242 1.00 21.90 316 LEU B O 1
ATOM 1582 N N . GLU B 1 83 ? 38.645 31.608 21.870 0.76 19.05 317 GLU B N 1
ATOM 1583 C CA . GLU B 1 83 ? 38.497 30.661 22.968 0.76 18.37 317 GLU B CA 1
ATOM 1584 C C . GLU B 1 83 ? 39.162 29.348 22.598 0.76 18.67 317 GLU B C 1
ATOM 1585 O O . GLU B 1 83 ? 39.089 28.902 21.451 0.76 17.70 317 GLU B O 1
ATOM 1591 N N . PHE B 1 84 ? 39.838 28.739 23.563 1.00 18.93 318 PHE B N 1
ATOM 1592 C CA . PHE B 1 84 ? 40.495 27.465 23.310 1.00 20.62 318 PHE B CA 1
ATOM 1593 C C . PHE B 1 84 ? 40.447 26.552 24.526 1.00 21.41 318 PHE B C 1
ATOM 1594 O O . PHE B 1 84 ? 40.552 27.000 25.672 1.00 18.74 318 PHE B O 1
ATOM 1602 N N . LYS B 1 85 ? 40.249 25.267 24.258 1.00 22.46 319 LYS B N 1
ATOM 1603 C CA . LYS B 1 85 ? 40.188 24.265 25.307 1.00 23.62 319 LYS B CA 1
ATOM 1604 C C . LYS B 1 85 ? 41.608 23.910 25.689 1.00 25.67 319 LYS B C 1
ATOM 1605 O O . LYS B 1 85 ? 42.485 23.809 24.830 1.00 26.87 319 LYS B O 1
ATOM 1611 N N . GLU B 1 86 ? 41.835 23.710 26.978 1.00 25.83 320 GLU B N 1
ATOM 1612 C CA . GLU B 1 86 ? 43.168 23.396 27.464 1.00 28.16 320 GLU B CA 1
ATOM 1613 C C . GLU B 1 86 ? 43.029 22.598 28.747 1.00 28.37 320 GLU B C 1
ATOM 1614 O O . GLU B 1 86 ? 42.118 22.842 29.533 1.00 26.38 320 GLU B O 1
ATOM 1620 N N . THR B 1 87 ? 43.929 21.641 28.945 1.00 27.65 321 THR B N 1
ATOM 1621 C CA . THR B 1 87 ? 43.937 20.832 30.153 1.00 28.57 321 THR B CA 1
ATOM 1622 C C . THR B 1 87 ? 44.936 21.496 31.096 1.00 28.82 321 THR B C 1
ATOM 1623 O O . THR B 1 87 ? 46.145 21.464 30.856 1.00 30.09 321 THR B O 1
ATOM 1627 N N . LEU B 1 88 ? 44.421 22.116 32.152 1.00 28.32 322 LEU B N 1
ATOM 1628 C CA . LEU B 1 88 ? 45.256 22.818 33.123 1.00 30.01 322 LEU B CA 1
ATOM 1629 C C . LEU B 1 88 ? 44.890 22.423 34.547 1.00 30.56 322 LEU B C 1
ATOM 1630 O O . LEU B 1 88 ? 43.753 22.045 34.819 1.00 31.40 322 LEU B O 1
ATOM 1635 N N . ASP B 1 89 ? 45.859 22.531 35.450 1.00 31.94 323 ASP B N 1
ATOM 1636 C CA . ASP B 1 89 ? 45.663 22.205 36.858 1.00 33.41 323 ASP B CA 1
ATOM 1637 C C . ASP B 1 89 ? 44.875 20.917 37.049 1.00 32.79 323 ASP B C 1
ATOM 1638 O O . ASP B 1 89 ? 44.084 20.797 37.983 1.00 32.99 323 ASP B O 1
ATOM 1643 N N . GLY B 1 90 ? 45.092 19.962 36.151 1.00 31.69 324 GLY B N 1
ATOM 1644 C CA . GLY B 1 90 ? 44.404 18.689 36.239 1.00 31.40 324 GLY B CA 1
ATOM 1645 C C . GLY B 1 90 ? 42.932 18.736 35.875 1.00 30.61 324 GLY B C 1
ATOM 1646 O O . GLY B 1 90 ? 42.142 17.934 36.378 1.00 30.64 324 GLY B O 1
ATOM 1647 N N . LYS B 1 91 ? 42.552 19.667 35.003 1.00 27.58 325 LYS B N 1
ATOM 1648 C CA . LYS B 1 91 ? 41.157 19.781 34.591 1.00 25.31 325 LYS B CA 1
ATOM 1649 C C . LYS B 1 91 ? 40.998 20.276 33.162 1.00 21.51 325 LYS B C 1
ATOM 1650 O O . LYS B 1 91 ? 41.871 20.958 32.631 1.00 19.83 325 LYS B O 1
ATOM 1656 N N . ARG B 1 92 ? 39.881 19.907 32.545 1.00 19.07 326 ARG B N 1
ATOM 1657 C CA . ARG B 1 92 ? 39.561 20.364 31.202 1.00 18.49 326 ARG B CA 1
ATOM 1658 C C . ARG B 1 92 ? 39.062 21.788 31.418 1.00 18.76 326 ARG B C 1
ATOM 1659 O O . ARG B 1 92 ? 38.165 22.021 32.228 1.00 15.92 326 ARG B O 1
ATOM 1667 N N . THR B 1 93 ? 39.657 22.741 30.709 1.00 16.65 327 THR B N 1
ATOM 1668 C CA . THR B 1 93 ? 39.278 24.129 30.878 1.00 17.06 327 THR B CA 1
ATOM 1669 C C . THR B 1 93 ? 39.049 24.829 29.561 1.00 18.19 327 THR B C 1
ATOM 1670 O O . THR B 1 93 ? 39.390 24.322 28.493 1.00 17.33 327 THR B O 1
ATOM 1674 N N . LEU B 1 94 ? 38.463 26.014 29.658 1.00 17.74 328 LEU B N 1
ATOM 1675 C CA . LEU B 1 94 ? 38.241 26.835 28.489 1.00 15.89 328 LEU B CA 1
ATOM 1676 C C . LEU B 1 94 ? 38.892 28.174 28.812 1.00 17.31 328 LEU B C 1
ATOM 1677 O O . LEU B 1 94 ? 38.619 28.780 29.856 1.00 15.07 328 LEU B O 1
ATOM 1682 N N . SER B 1 95 ? 39.793 28.614 27.941 1.00 16.09 329 SER B N 1
ATOM 1683 C CA . SER B 1 95 ? 40.440 29.901 28.130 1.00 17.59 329 SER B CA 1
ATOM 1684 C C . SER B 1 95 ? 39.861 30.820 27.077 1.00 16.64 329 SER B C 1
ATOM 1685 O O . SER B 1 95 ? 39.759 30.444 25.911 1.00 17.04 329 SER B O 1
ATOM 1688 N N . LEU B 1 96 ? 39.458 32.015 27.496 1.00 17.14 330 LEU B N 1
ATOM 1689 C CA . LEU B 1 96 ? 38.886 32.989 26.581 1.00 16.54 330 LEU B CA 1
ATOM 1690 C C . LEU B 1 96 ? 39.766 34.233 26.544 1.00 18.38 330 LEU B C 1
ATOM 1691 O O . LEU B 1 96 ? 40.140 34.783 27.587 1.00 15.95 330 LEU B O 1
ATOM 1696 N N . VAL B 1 97 ? 40.102 34.659 25.332 1.00 15.68 331 VAL B N 1
ATOM 1697 C CA . VAL B 1 97 ? 40.944 35.827 25.123 1.00 16.31 331 VAL B CA 1
ATOM 1698 C C . VAL B 1 97 ? 40.084 36.931 24.521 1.00 17.24 331 VAL B C 1
ATOM 1699 O O . VAL B 1 97 ? 39.593 36.811 23.394 1.00 16.75 331 VAL B O 1
ATOM 1703 N N . LEU B 1 98 ? 39.902 38.006 25.281 1.00 16.24 332 LEU B N 1
ATOM 1704 C CA . LEU B 1 98 ? 39.076 39.121 24.839 1.00 15.56 332 LEU B CA 1
ATOM 1705 C C . LEU B 1 98 ? 39.837 40.429 24.724 1.00 14.22 332 LEU B C 1
ATOM 1706 O O . LEU B 1 98 ? 40.627 40.783 25.597 1.00 13.95 332 LEU B O 1
ATOM 1711 N N . PRO B 1 99 ? 39.609 41.165 23.630 1.00 13.54 333 PRO B N 1
ATOM 1712 C CA . PRO B 1 99 ? 40.278 42.447 23.425 1.00 12.04 333 PRO B CA 1
ATOM 1713 C C . PRO B 1 99 ? 39.435 43.510 24.123 1.00 11.31 333 PRO B C 1
ATOM 1714 O O . PRO B 1 99 ? 38.220 43.363 24.206 1.00 11.93 333 PRO B O 1
ATOM 1718 N N . PHE B 1 100 ? 40.072 44.562 24.629 1.00 12.27 334 PHE B N 1
ATOM 1719 C CA . PHE B 1 100 ? 39.349 45.648 25.291 1.00 15.21 334 PHE B CA 1
ATOM 1720 C C . PHE B 1 100 ? 38.963 46.715 24.274 1.00 15.85 334 PHE B C 1
ATOM 1721 O O . PHE B 1 100 ? 39.810 47.474 23.816 1.00 17.14 334 PHE B O 1
ATOM 1729 N N . PRO B 1 101 ? 37.685 46.784 23.898 1.00 18.09 335 PRO B N 1
ATOM 1730 C CA . PRO B 1 101 ? 37.330 47.821 22.929 1.00 19.01 335 PRO B CA 1
ATOM 1731 C C . PRO B 1 101 ? 37.454 49.203 23.576 1.00 21.59 335 PRO B C 1
ATOM 1732 O O . PRO B 1 101 ? 37.112 49.378 24.748 1.00 20.90 335 PRO B O 1
ATOM 1736 N N . ASN B 1 102 ? 37.964 50.173 22.819 1.00 21.52 336 ASN B N 1
ATOM 1737 C CA . ASN B 1 102 ? 38.124 51.535 23.324 1.00 21.42 336 ASN B CA 1
ATOM 1738 C C . ASN B 1 102 ? 36.781 52.253 23.241 1.00 22.32 336 ASN B C 1
ATOM 1739 O O . ASN B 1 102 ? 36.561 53.077 22.353 1.00 21.54 336 ASN B O 1
ATOM 1744 N N . GLU B 1 103 ? 35.891 51.935 24.175 1.00 23.29 337 GLU B N 1
ATOM 1745 C CA . GLU B 1 103 ? 34.557 52.527 24.213 1.00 24.07 337 GLU B CA 1
ATOM 1746 C C . GLU B 1 103 ? 34.613 54.032 24.463 1.00 24.07 337 GLU B C 1
ATOM 1747 O O . GLU B 1 103 ? 35.655 54.578 24.835 1.00 23.26 337 GLU B O 1
ATOM 1753 N N . GLN B 1 104 ? 33.483 54.697 24.256 1.00 22.61 338 GLN B N 1
ATOM 1754 C CA . GLN B 1 104 ? 33.402 56.140 24.439 1.00 22.64 338 GLN B CA 1
ATOM 1755 C C . GLN B 1 104 ? 33.883 56.585 25.817 1.00 20.61 338 GLN B C 1
ATOM 1756 O O . GLN B 1 104 ? 34.682 57.510 25.922 1.00 20.06 338 GLN B O 1
ATOM 1762 N N . ARG B 1 105 ? 33.408 55.924 26.869 1.00 21.17 339 ARG B N 1
ATOM 1763 C CA . ARG B 1 105 ? 33.805 56.293 28.225 1.00 20.47 339 ARG B CA 1
ATOM 1764 C C . ARG B 1 105 ? 35.318 56.203 28.415 1.00 21.07 339 ARG B C 1
ATOM 1765 O O . ARG B 1 105 ? 35.912 57.012 29.127 1.00 19.24 339 ARG B O 1
ATOM 1773 N N . CYS B 1 106 ? 35.936 55.222 27.764 1.00 18.59 340 CYS B N 1
ATOM 1774 C CA . CYS B 1 106 ? 37.378 55.011 27.858 1.00 16.93 340 CYS B CA 1
ATOM 1775 C C . CYS B 1 106 ? 38.168 56.126 27.184 1.00 17.41 340 CYS B C 1
ATOM 1776 O O . CYS B 1 106 ? 39.282 56.460 27.595 1.00 15.14 340 CYS B O 1
ATOM 1779 N N . GLN B 1 107 ? 37.582 56.675 26.129 1.00 19.28 341 GLN B N 1
ATOM 1780 C CA . GLN B 1 107 ? 38.205 57.727 25.340 1.00 21.77 341 GLN B CA 1
ATOM 1781 C C . GLN B 1 107 ? 38.423 59.038 26.085 1.00 24.01 341 GLN B C 1
ATOM 1782 O O . GLN B 1 107 ? 39.112 59.928 25.587 1.00 24.69 341 GLN B O 1
ATOM 1788 N N . SER B 1 108 ? 37.840 59.171 27.271 1.00 23.41 342 SER B N 1
ATOM 1789 C CA . SER B 1 108 ? 38.043 60.390 28.037 1.00 25.55 342 SER B CA 1
ATOM 1790 C C . SER B 1 108 ? 39.528 60.498 28.401 1.00 25.83 342 SER B C 1
ATOM 1791 O O . SER B 1 108 ? 40.017 61.581 28.710 1.00 29.03 342 SER B O 1
ATOM 1794 N N . CYS B 1 109 ? 40.243 59.374 28.339 1.00 23.89 343 CYS B N 1
ATOM 1795 C CA . CYS B 1 109 ? 41.677 59.343 28.637 1.00 23.34 343 CYS B CA 1
ATOM 1796 C C . CYS B 1 109 ? 42.485 58.751 27.484 1.00 23.91 343 CYS B C 1
ATOM 1797 O O . CYS B 1 109 ? 43.585 59.211 27.190 1.00 25.28 343 CYS B O 1
ATOM 1800 N N . HIS B 1 110 ? 41.941 57.716 26.851 1.00 23.98 344 HIS B N 1
ATOM 1801 C CA . HIS B 1 110 ? 42.603 57.046 25.726 1.00 25.46 344 HIS B CA 1
ATOM 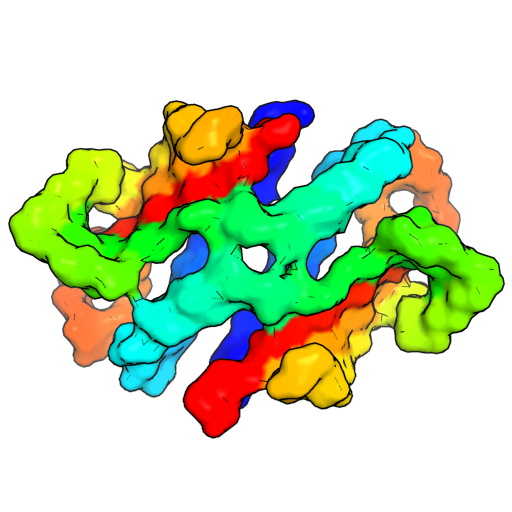1802 C C . HIS B 1 110 ? 42.209 57.714 24.410 1.00 28.21 344 HIS B C 1
ATOM 1803 O O . HIS B 1 110 ? 41.047 57.655 24.017 1.00 29.08 344 HIS B O 1
ATOM 1810 N N . ASP B 1 111 ? 43.160 58.331 23.714 1.00 33.90 345 ASP B N 1
ATOM 1811 C CA . ASP B 1 111 ? 42.820 58.972 22.443 1.00 37.21 345 ASP B CA 1
ATOM 1812 C C . ASP B 1 111 ? 42.129 57.938 21.552 1.00 38.97 345 ASP B C 1
ATOM 1813 O O . ASP B 1 111 ? 42.606 56.810 21.401 1.00 40.73 345 ASP B O 1
ATOM 1818 N N . ALA B 1 112 ? 40.990 58.328 20.986 1.00 40.03 346 ALA B N 1
ATOM 1819 C CA . ALA B 1 112 ? 40.186 57.458 20.133 1.00 40.28 346 ALA B CA 1
ATOM 1820 C C . ALA B 1 112 ? 40.926 56.843 18.946 1.00 40.48 346 ALA B C 1
ATOM 1821 O O . ALA B 1 112 ? 40.329 56.124 18.143 1.00 41.30 346 ALA B O 1
ATOM 1823 N N . GLY B 1 113 ? 42.218 57.119 18.827 1.00 38.39 347 GLY B N 1
ATOM 1824 C CA . GLY B 1 113 ? 42.974 56.555 17.726 1.00 37.68 347 GLY B CA 1
ATOM 1825 C C . GLY B 1 113 ? 43.010 55.037 17.768 1.00 36.77 347 GLY B C 1
ATOM 1826 O O . GLY B 1 113 ? 42.927 54.379 16.730 1.00 37.54 347 GLY B O 1
ATOM 1827 N N . ALA B 1 114 ? 43.128 54.475 18.970 1.00 33.55 348 ALA B N 1
ATOM 1828 C CA . ALA B 1 114 ? 43.188 53.026 19.133 1.00 30.87 348 ALA B CA 1
ATOM 1829 C C . ALA B 1 114 ? 41.803 52.391 19.202 1.00 28.62 348 ALA B C 1
ATOM 1830 O O . ALA B 1 114 ? 40.934 52.854 19.937 1.00 26.27 348 ALA B O 1
ATOM 1832 N N . ALA B 1 115 ? 41.612 51.323 18.431 1.00 25.90 349 ALA B N 1
ATOM 1833 C CA . ALA B 1 115 ? 40.341 50.614 18.398 1.00 25.28 349 ALA B CA 1
ATOM 1834 C C . ALA B 1 115 ? 40.218 49.715 19.626 1.00 23.22 349 ALA B C 1
ATOM 1835 O O . ALA B 1 115 ? 39.130 49.534 20.175 1.00 22.18 349 ALA B O 1
ATOM 1837 N N . TYR B 1 116 ? 41.349 49.157 20.046 1.00 21.57 350 TYR B N 1
ATOM 1838 C CA . TYR B 1 116 ? 41.399 48.289 21.212 1.00 21.02 350 TYR B CA 1
ATOM 1839 C C . TYR B 1 116 ? 42.573 48.726 22.070 1.00 21.05 350 TYR B C 1
ATOM 1840 O O . TYR B 1 116 ? 43.611 49.136 21.545 1.00 20.66 350 TYR B O 1
ATOM 1849 N N . LEU B 1 117 ? 42.411 48.621 23.386 1.00 18.27 351 LEU B N 1
ATOM 1850 C CA . LEU B 1 117 ? 43.433 49.074 24.319 1.00 17.46 351 LEU B CA 1
ATOM 1851 C C . LEU B 1 117 ? 44.296 47.983 24.934 1.00 16.23 351 LEU B C 1
ATOM 1852 O O . LEU B 1 117 ? 45.203 48.265 25.716 1.00 16.88 351 LEU B O 1
ATOM 1857 N N . GLY B 1 118 ? 44.025 46.740 24.568 1.00 15.24 352 GLY B N 1
ATOM 1858 C CA . GLY B 1 118 ? 44.785 45.645 25.126 1.00 13.73 352 GLY B CA 1
ATOM 1859 C C . GLY B 1 118 ? 43.913 44.416 25.169 1.00 11.82 352 GLY B C 1
ATOM 1860 O O . GLY B 1 118 ? 42.935 44.314 24.428 1.00 13.23 352 GLY B O 1
ATOM 1861 N N . GLY B 1 119 ? 44.244 43.483 26.048 1.00 14.04 353 GLY B N 1
ATOM 1862 C CA . GLY B 1 119 ? 43.455 42.272 26.114 1.00 12.64 353 GLY B CA 1
ATOM 1863 C C . GLY B 1 119 ? 43.377 41.642 27.482 1.00 11.75 353 GLY B C 1
ATOM 1864 O O . GLY B 1 119 ? 44.127 41.984 28.393 1.00 12.94 353 GLY B O 1
ATOM 1865 N N . LEU B 1 120 ? 42.467 40.687 27.599 1.00 12.76 354 LEU B N 1
ATOM 1866 C CA . LEU B 1 120 ? 42.229 39.984 28.844 1.00 14.76 354 LEU B CA 1
ATOM 1867 C C . LEU B 1 120 ? 42.157 38.490 28.585 1.00 13.94 354 LEU B C 1
ATOM 1868 O O . LEU B 1 120 ? 41.543 38.052 27.616 1.00 12.67 354 LEU B O 1
ATOM 1873 N N . LEU B 1 121 ? 42.789 37.715 29.456 1.00 14.85 355 LEU B N 1
ATOM 1874 C CA . LEU B 1 121 ? 42.756 36.265 29.339 1.00 14.65 355 LEU B CA 1
ATOM 1875 C C . LEU B 1 121 ? 42.067 35.733 30.587 1.00 14.68 355 LEU B C 1
ATOM 1876 O O . LEU B 1 121 ? 42.411 36.111 31.704 1.00 13.64 355 LEU B O 1
ATOM 1881 N N . VAL B 1 122 ? 41.071 34.881 30.398 1.00 12.51 356 VAL B N 1
ATOM 1882 C CA . VAL B 1 122 ? 40.388 34.298 31.535 1.00 13.36 356 VAL B CA 1
ATOM 1883 C C . VAL B 1 122 ? 40.241 32.805 31.297 1.00 13.73 356 VAL B C 1
ATOM 1884 O O . VAL B 1 122 ? 39.838 32.374 30.216 1.00 14.36 356 VAL B O 1
ATOM 1888 N N . THR B 1 123 ? 40.604 32.021 32.305 1.00 13.91 357 THR B N 1
ATOM 1889 C CA . THR B 1 123 ? 40.521 30.569 32.213 1.00 14.58 357 THR B CA 1
ATOM 1890 C C . THR B 1 123 ? 39.579 30.033 33.290 1.00 12.91 357 THR B C 1
ATOM 1891 O O . THR B 1 123 ? 39.705 30.380 34.457 1.00 12.42 357 THR B O 1
ATOM 1895 N N . THR B 1 124 ? 38.634 29.190 32.890 1.00 14.17 358 THR B N 1
ATOM 1896 C CA . THR B 1 124 ? 37.694 28.613 33.836 1.00 14.19 358 THR B CA 1
ATOM 1897 C C . THR B 1 124 ? 37.551 27.131 33.543 1.00 14.50 358 THR B C 1
ATOM 1898 O O . THR B 1 124 ? 37.663 26.707 32.398 1.00 15.60 358 THR B O 1
ATOM 1902 N N . SER B 1 125 ? 37.306 26.339 34.580 1.00 14.89 359 SER B N 1
ATOM 1903 C CA . SER B 1 125 ? 37.146 24.907 34.391 1.00 15.06 359 SER B CA 1
ATOM 1904 C C . SER B 1 125 ? 35.808 24.567 33.743 1.00 16.17 359 SER B C 1
ATOM 1905 O O . SER B 1 125 ? 34.788 25.189 34.043 1.00 16.25 359 SER B O 1
ATOM 1908 N N . ILE B 1 126 ? 35.819 23.585 32.849 1.00 14.82 360 ILE B N 1
ATOM 1909 C CA . ILE B 1 126 ? 34.594 23.125 32.206 1.00 15.23 360 ILE B CA 1
ATOM 1910 C C . ILE B 1 126 ? 34.483 21.618 32.440 1.00 15.34 360 ILE B C 1
ATOM 1911 O O . ILE B 1 126 ? 33.704 20.931 31.782 1.00 17.63 360 ILE B O 1
ATOM 1916 N N . GLU B 1 127 ? 35.264 21.125 33.398 1.00 16.79 361 GLU B N 1
ATOM 1917 C CA . GLU B 1 127 ? 35.295 19.705 33.728 1.00 18.34 361 GLU B CA 1
ATOM 1918 C C . GLU B 1 127 ? 33.910 19.190 34.105 1.00 20.79 361 GLU B C 1
ATOM 1919 O O . GLU B 1 127 ? 33.538 18.076 33.740 1.00 20.13 361 GLU B O 1
ATOM 1925 N N . GLU B 1 128 ? 33.146 20.006 34.824 1.00 20.20 362 GLU B N 1
ATOM 1926 C CA . GLU B 1 128 ? 31.808 19.607 35.238 1.00 24.37 362 GLU B CA 1
ATOM 1927 C C . GLU B 1 128 ? 30.980 19.182 34.031 1.00 24.35 362 GLU B C 1
ATOM 1928 O O . GLU B 1 128 ? 30.024 18.422 34.163 1.00 27.09 362 GLU B O 1
ATOM 1934 N N . GLY B 1 129 ? 31.357 19.668 32.854 1.00 25.42 363 GLY B N 1
ATOM 1935 C CA . GLY B 1 129 ? 30.630 19.319 31.646 1.00 26.25 363 GLY B CA 1
ATOM 1936 C C . GLY B 1 129 ? 30.895 17.900 31.176 1.00 27.84 363 GLY B C 1
ATOM 1937 O O . GLY B 1 129 ? 30.206 17.396 30.285 1.00 28.28 363 GLY B O 1
ATOM 1938 N N . TYR B 1 130 ? 31.891 17.253 31.774 1.00 27.01 364 TYR B N 1
ATOM 1939 C CA . TYR B 1 130 ? 32.248 15.887 31.403 1.00 29.54 364 TYR B CA 1
ATOM 1940 C C . TYR B 1 130 ? 32.067 14.903 32.557 1.00 31.02 364 TYR B C 1
ATOM 1941 O O . TYR B 1 130 ? 31.909 13.704 32.337 1.00 32.07 364 TYR B O 1
ATOM 1950 N N . GLU B 1 131 ? 32.096 15.408 33.787 1.00 33.79 365 GLU B N 1
ATOM 1951 C CA . GLU B 1 131 ? 31.948 14.544 34.953 1.00 36.03 365 GLU B CA 1
ATOM 1952 C C . GLU B 1 131 ? 30.846 15.021 35.896 1.00 37.65 365 GLU B C 1
ATOM 1953 O O . GLU B 1 131 ? 30.318 16.133 35.685 1.00 39.57 365 GLU B O 1
#

InterPro domains:
  IPR003660 HAMP domain [PF00672] (192-245)
  IPR003660 HAMP domain [PS50885] (195-249)
  IPR003660 HAMP domain [SM00304] (195-249)
  IPR003660 HAMP domain [SM00304] (319-375)
  IPR004089 Methyl-accepting chemotaxis protein (MCP) signalling domain [PF00015] (309-491)
  IPR004089 Methyl-accepting chemotaxis protein (MCP) signalling domain [PS50111] (254-490)
  IPR004089 Methyl-accepting chemotaxis protein (MCP) signalling domain [SM00283] (264-525)
  IPR004090 Chemotaxis methyl-accepting receptor [PR00260] (285-314)
  IPR004090 Chemotaxis methyl-accepting receptor [PR00260] (362-389)
  IPR004090 Chemotaxis methyl-accepting receptor [PR00260] (391-420)
  IPR048904 Mcp40H-20-like, sensor [PF21563] (50-161)

Nearest PDB structures (foldseek):
  3b42-assembly1_A  TM=1.008E+00  e=1.834E-24  Geobacter sulfurreducens
  3b47-assembly1_A-2  TM=6.645E-01  e=6.308E-10  Geobacter sulfurreducens
  7suk-assembly1_SG  TM=5.649E-01  e=3.325E-01  Saccharomyces cerevisiae
  7v21-assembly1_D  TM=4.634E-01  e=1.208E+00  Homo sapiens
  5f8q-assembly2_B  TM=4.704E-01  e=1.746E+00  Helicobacter pylori

CATH classification: 3.30.450.290

Solvent-accessible surface area: 12966 Å² total; per-residue (Å²): 94,58,46,90,7,23,18,129,14,4,108,64,4,1,20,12,0,14,109,3,0,17,13,23,73,90,74,74,58,78,49,34,11,60,128,16,0,68,50,4,74,51,172,31,25,5,43,34,0,62,16,8,44,73,105,1,50,23,71,8,49,87,100,43,145,101,56,32,61,83,0,88,88,0,29,91,67,28,141,36,36,85,45,133,73,95,62,140,65,86,165,1,6,1,1,0,16,11,19,67,22,69,133,126,18,102,91,115,74,96,64,68,14,75,52,32,2,0,0,9,3,2,14,31,28,125,90,76,106,26,49,45,116,14,5,157,61,3,0,22,12,0,12,118,4,2,23,15,6,75,83,108,63,35,61,104,49,6,62,70,12,1,68,25,5,74,41,166,21,23,6,33,33,0,88,5,8,46,75,112,2,55,11,67,2,52,77,104,44,139,102,71,41,76,78,0,102,106,1,27,90,55,20,177,81,55,59,45,122,70,104,58,119,73,55,91,1,0,1,4,1,17,11,11,59,13,66,154,91,22,70,95,114,82,111,69,68,25,75,59,29,0,0,0,20,1,2,7,14,1,31,37,8,79,131